Protein AF-A0A6A3VBM2-F1 (afdb_monomer)

Sequence (342 aa):
MLVSQHQLELTRSLLDSDSSLDSDTDSETANSATSKTSKPLDEYDTWTADAIRKECTRRGLKVKGRAKKDERIAILRRHDVAKAVYGGLMVGDTENVSVVENRTKHCPYRLLNILFSNEFATRFGQSGDKPPRADLDTRAVADKSCFWQDVHVAHVTVYPAEHSVNALEFSHDFFVGIDPSTVKDHSSKKLFDVWKEMNRYYILAEKKFTASGQHEDDFPNFVDSRGYVVYLRKWLEIKPELNNFVKSGMLDKDQFDTLDENASASASLSSSNTTPSKSKVRELQEKSSILTMLGDIRRQLADIDREIVHADESSLERLEEDRNLLLHERQGLISKLRGHDQ

Secondary structure (DSSP, 8-state):
------SS-SS-----------------------------TTGGGGS-HHHHHHHHHHTT----TT--HHHHHHHHHHHHHHHHHHTS------S---S-TT--SSHHHHHHHHHTSTTTHHHHHHTTSPPPHHHHHTT--GGGSHHHHHHHHHHH----TTSTTTS-SS--GGGTT--TT------HHHHHHHHHHHHHHHHHHHHHHT-TT-----GGGGSTT-HHHHHHHHHHHH-GGGHHHHHH-S-STTS-------------------PPPHHHHHHHHHHHHHHHHHHHHHHHHHHHHHHHTT--HHHHHHHHHHHHHHHHHHHHHHHHHHHT--

Organism: NCBI:txid53985

Radius of gyration: 30.2 Å; Cα contacts (8 Å, |Δi|>4): 209; chains: 1; bounding box: 83×88×52 Å

Mean predicted aligned error: 21.36 Å

Foldseek 3Di:
DDDDPDPPPDPPDDDDDDDDDDDDDDDDDDDDDDDDDDDDLPDLVPDDLVVLVVVCVVLVHDDDPPDDSVSSSVSVSVQVVCCVVPVFDRDDDPPDPDPPPDDDLQLLQLLLLLCLDPVRVVVNLCLLPDDDPVCVVVVCDSLNPVSLVVSQVSLQDQDPCPDSSQDQPDDDPLCVPHTSNPGDRDRSNRSVVSLLVLLVLLLQLVCVCPDPPDPDNDSVVSSSSSVSSVSNVVSCVVVVVSCCSSNVHSDPPPPDPPDDDDDPDDDDDDDDDDDDDPVVVVLVVVLVVLVVLLVVLVVLLVVLVVCCVVDDPVVNVVSVVVNVVSVVVNVVSVVVNVVSVD

Structure (mmCIF, N/CA/C/O backbone):
data_AF-A0A6A3VBM2-F1
#
_entry.id   AF-A0A6A3VBM2-F1
#
loop_
_atom_site.group_PDB
_atom_site.id
_atom_site.type_symbol
_atom_site.label_atom_id
_atom_site.label_alt_id
_atom_site.label_comp_id
_atom_site.label_asym_id
_atom_site.label_entity_id
_atom_site.label_seq_id
_atom_site.pdbx_PDB_ins_code
_atom_site.Cartn_x
_atom_site.Cartn_y
_atom_site.Cartn_z
_atom_site.occupancy
_atom_site.B_iso_or_equiv
_atom_site.auth_seq_id
_atom_site.auth_comp_id
_atom_site.auth_asym_id
_atom_site.auth_atom_id
_atom_site.pdbx_PDB_model_num
ATOM 1 N N . MET A 1 1 ? 34.324 -51.907 -7.329 1.00 37.12 1 MET A N 1
ATOM 2 C CA . MET A 1 1 ? 34.480 -50.999 -6.173 1.00 37.12 1 MET A CA 1
ATOM 3 C C . MET A 1 1 ? 33.245 -50.110 -6.154 1.00 37.12 1 MET A C 1
ATOM 5 O O . MET A 1 1 ? 33.055 -49.363 -7.099 1.00 37.12 1 MET A O 1
ATOM 9 N N . LEU A 1 2 ? 32.236 -50.508 -5.369 1.00 35.94 2 LEU A N 1
ATOM 10 C CA . LEU A 1 2 ? 31.836 -49.827 -4.120 1.00 35.94 2 LEU A CA 1
ATOM 11 C C . LEU A 1 2 ? 31.299 -48.419 -4.424 1.00 35.94 2 LEU A C 1
ATOM 13 O O . LEU A 1 2 ? 32.070 -47.485 -4.577 1.00 35.94 2 LEU A O 1
ATOM 17 N N . VAL A 1 3 ? 30.034 -48.331 -4.846 1.00 30.08 3 VAL A N 1
ATOM 18 C CA . VAL A 1 3 ? 28.835 -48.156 -3.991 1.00 30.08 3 VAL A CA 1
ATOM 19 C C . VAL A 1 3 ? 28.798 -46.764 -3.359 1.00 30.08 3 VAL A C 1
ATOM 21 O O . VAL A 1 3 ? 29.531 -46.473 -2.425 1.00 30.08 3 VAL A O 1
ATOM 24 N N . SER A 1 4 ? 27.847 -45.956 -3.827 1.00 37.44 4 SER A N 1
ATOM 25 C CA . SER A 1 4 ? 27.054 -45.097 -2.948 1.00 37.44 4 SER A CA 1
ATOM 26 C C . SER A 1 4 ? 25.612 -45.085 -3.467 1.00 37.44 4 SER A C 1
ATOM 28 O O . SER A 1 4 ? 25.151 -44.170 -4.146 1.00 37.44 4 SER A O 1
ATOM 30 N N . GLN A 1 5 ? 24.937 -46.211 -3.224 1.00 42.81 5 GLN A N 1
ATOM 31 C CA . GLN A 1 5 ? 23.484 -46.354 -3.250 1.00 42.81 5 GLN A CA 1
ATOM 32 C C . GLN A 1 5 ? 22.943 -45.659 -1.997 1.00 42.81 5 GLN A C 1
ATOM 34 O O . GLN A 1 5 ? 22.925 -46.253 -0.926 1.00 42.81 5 GLN A O 1
ATOM 39 N N . HIS A 1 6 ? 22.534 -44.396 -2.111 1.00 38.22 6 HIS A N 1
ATOM 40 C CA . HIS A 1 6 ? 21.740 -43.756 -1.056 1.00 38.22 6 HIS A CA 1
ATOM 41 C C . HIS A 1 6 ? 20.777 -42.683 -1.591 1.00 38.22 6 HIS A C 1
ATOM 43 O O . HIS A 1 6 ? 20.566 -41.642 -0.973 1.00 38.22 6 HIS A O 1
ATOM 49 N N . GLN A 1 7 ? 20.199 -42.933 -2.771 1.00 37.66 7 GLN A N 1
ATOM 50 C CA . GLN A 1 7 ? 19.196 -42.059 -3.400 1.00 37.66 7 GLN A CA 1
ATOM 51 C C . GLN A 1 7 ? 17.972 -42.816 -3.954 1.00 37.66 7 GLN A C 1
ATOM 53 O O . GLN A 1 7 ? 17.216 -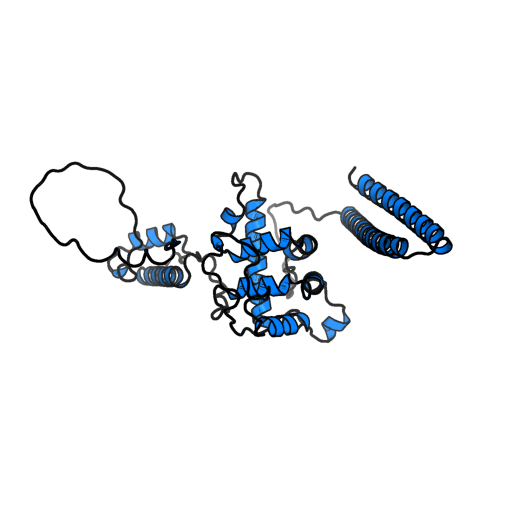42.264 -4.742 1.00 37.66 7 GLN A O 1
ATOM 58 N N . LEU A 1 8 ? 17.732 -44.070 -3.547 1.00 40.59 8 LEU A N 1
ATOM 59 C CA . LEU A 1 8 ? 16.564 -44.844 -4.003 1.00 40.59 8 LEU A CA 1
ATOM 60 C C . LEU A 1 8 ? 15.981 -45.755 -2.912 1.00 40.59 8 LEU A C 1
ATOM 62 O O . LEU A 1 8 ? 15.778 -46.943 -3.138 1.00 40.59 8 LEU A O 1
ATOM 66 N N . GLU A 1 9 ? 15.697 -45.211 -1.728 1.00 36.66 9 GLU A N 1
ATOM 67 C CA . GLU A 1 9 ? 15.011 -45.988 -0.687 1.00 36.66 9 GLU A CA 1
ATOM 68 C C . GLU A 1 9 ? 14.160 -45.113 0.244 1.00 36.66 9 GLU A C 1
ATOM 70 O O . GLU A 1 9 ? 14.441 -44.985 1.426 1.00 36.66 9 GLU A O 1
ATOM 75 N N . LEU A 1 10 ? 13.115 -44.472 -0.297 1.00 34.69 10 LEU A N 1
ATOM 76 C CA . LEU A 1 10 ? 12.033 -43.871 0.507 1.00 34.69 10 LEU A CA 1
ATOM 77 C C . LEU A 1 10 ? 10.708 -43.751 -0.278 1.00 34.69 10 LEU A C 1
ATOM 79 O O . LEU A 1 10 ? 9.945 -42.804 -0.127 1.00 34.69 10 LEU A O 1
ATOM 83 N N . THR A 1 11 ? 10.414 -44.747 -1.119 1.00 38.88 11 THR A N 1
ATOM 84 C CA . THR A 1 11 ? 9.111 -44.931 -1.796 1.00 38.88 11 THR A CA 1
ATOM 85 C C . THR A 1 11 ? 8.518 -46.324 -1.552 1.00 38.88 11 THR A C 1
ATOM 87 O O . THR A 1 11 ? 7.850 -46.887 -2.415 1.00 38.88 11 THR A O 1
ATOM 90 N N . ARG A 1 12 ? 8.733 -46.909 -0.362 1.00 34.88 12 ARG A N 1
ATOM 91 C CA . ARG A 1 12 ? 8.146 -48.216 -0.009 1.00 34.88 12 ARG A CA 1
ATO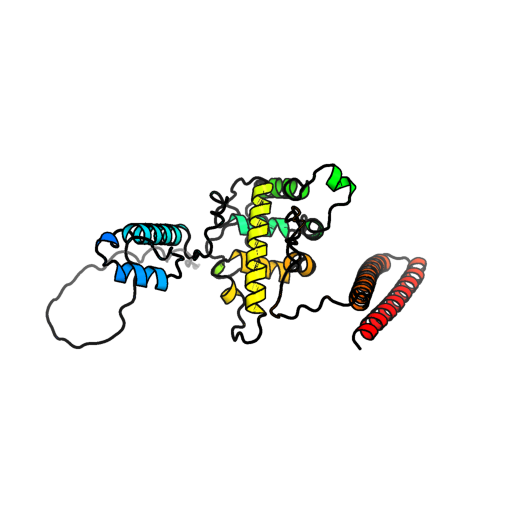M 92 C C . ARG A 1 12 ? 7.841 -48.400 1.484 1.00 34.88 12 ARG A C 1
ATOM 94 O O . ARG A 1 12 ? 8.312 -49.345 2.101 1.00 34.88 12 ARG A O 1
ATOM 101 N N . SER A 1 13 ? 7.028 -47.519 2.065 1.00 33.19 13 SER A N 1
ATOM 102 C CA . SER A 1 13 ? 6.362 -47.813 3.345 1.00 33.19 13 SER A CA 1
ATOM 103 C C . SER A 1 13 ? 4.992 -47.143 3.423 1.00 33.19 13 SER A C 1
ATOM 105 O O . SER A 1 13 ? 4.793 -46.135 4.093 1.00 33.19 13 SER A O 1
ATOM 107 N N . LEU A 1 14 ? 4.056 -47.680 2.649 1.00 32.66 14 LEU A N 1
ATOM 108 C CA . LEU A 1 14 ? 2.621 -47.473 2.810 1.00 32.66 14 LEU A CA 1
ATOM 109 C C . LEU A 1 14 ? 1.960 -48.601 2.031 1.00 32.66 14 LEU A C 1
ATOM 111 O O . LEU A 1 14 ? 1.853 -48.497 0.815 1.00 32.66 14 LEU A O 1
ATOM 115 N N . LEU A 1 15 ? 1.680 -49.699 2.736 1.00 33.97 15 LEU A N 1
ATOM 116 C CA . LEU A 1 15 ? 0.688 -50.752 2.474 1.00 33.97 15 LEU A CA 1
ATOM 117 C C . LEU A 1 15 ? 1.109 -51.990 3.279 1.00 33.97 15 LEU A C 1
ATOM 119 O O . LEU A 1 15 ? 2.052 -52.674 2.898 1.00 33.97 15 LEU A O 1
ATOM 123 N N . ASP A 1 16 ? 0.464 -52.162 4.435 1.00 28.58 16 ASP A N 1
ATOM 124 C CA . ASP A 1 16 ? 0.066 -53.432 5.070 1.00 28.58 16 ASP A CA 1
ATOM 125 C C . ASP A 1 16 ? 0.098 -53.298 6.592 1.00 28.58 16 ASP A C 1
ATOM 127 O O . ASP A 1 16 ? 1.159 -53.309 7.213 1.00 28.58 16 ASP A O 1
ATOM 131 N N . SER A 1 17 ? -1.087 -53.184 7.190 1.00 31.28 17 SER A N 1
ATOM 132 C CA . SER A 1 17 ? -1.474 -53.906 8.409 1.00 31.28 17 SER A CA 1
ATOM 133 C C . SER A 1 17 ? -2.948 -53.621 8.676 1.00 31.28 17 SER A C 1
ATOM 135 O O . SER A 1 17 ? -3.322 -52.522 9.080 1.00 31.28 17 SER A O 1
ATOM 137 N N . ASP A 1 18 ? -3.766 -54.626 8.386 1.00 30.33 18 ASP A N 1
ATOM 138 C CA . ASP A 1 18 ? -5.204 -54.655 8.606 1.00 30.33 18 ASP A CA 1
ATOM 139 C C . ASP A 1 18 ? -5.531 -55.503 9.851 1.00 30.33 18 ASP A C 1
ATOM 141 O O . ASP A 1 18 ? -4.895 -56.527 10.100 1.00 30.33 18 ASP A O 1
ATOM 145 N N . SER A 1 19 ? -6.580 -55.086 10.560 1.00 29.84 19 SER A N 1
ATOM 146 C CA . SER A 1 19 ? -7.439 -55.838 11.494 1.00 29.84 19 SER A CA 1
ATOM 147 C C . SER A 1 19 ? -6.879 -56.458 12.797 1.00 29.84 19 SER A C 1
ATOM 149 O O . SER A 1 19 ? -6.034 -57.345 12.793 1.00 29.84 19 SER A O 1
ATOM 151 N N . SER A 1 20 ? -7.490 -56.098 13.937 1.00 27.11 20 SER A N 1
ATOM 152 C CA . SER A 1 20 ? -8.389 -57.008 14.679 1.00 27.11 20 SER A CA 1
ATOM 153 C C . SER A 1 20 ? -9.116 -56.279 15.820 1.00 27.11 20 SER A C 1
ATOM 155 O O . SER A 1 20 ? -8.548 -55.437 16.509 1.00 27.11 20 SER A O 1
ATOM 157 N N . LEU A 1 21 ? -10.390 -56.639 15.967 1.00 31.41 21 LEU A N 1
ATOM 158 C CA . LEU A 1 21 ? -11.384 -56.226 16.959 1.00 31.41 21 LEU A CA 1
ATOM 159 C C . LEU A 1 21 ? -11.095 -56.804 18.355 1.00 31.41 21 LEU A C 1
ATOM 161 O O . LEU A 1 21 ? -10.524 -57.887 18.436 1.00 31.41 21 LEU A O 1
ATOM 165 N N . ASP A 1 22 ? -11.572 -56.126 19.405 1.00 29.00 22 ASP A N 1
ATOM 166 C CA . ASP A 1 22 ? -12.371 -56.748 20.475 1.00 29.00 22 ASP A CA 1
ATOM 167 C C . ASP A 1 22 ? -13.126 -55.695 21.309 1.00 29.00 22 ASP A C 1
ATOM 169 O O . ASP A 1 22 ? -12.748 -54.523 21.377 1.00 29.00 22 ASP A O 1
ATOM 173 N N . SER A 1 23 ? -14.259 -56.133 21.854 1.00 31.77 23 SER A N 1
ATOM 174 C CA . SER A 1 23 ? -15.380 -55.357 22.375 1.00 31.77 23 SER A CA 1
ATOM 175 C C . SER A 1 23 ? -15.441 -55.267 23.911 1.00 31.77 23 SER A C 1
ATOM 177 O O . SER A 1 23 ? -14.822 -56.042 24.631 1.00 31.77 23 SER A O 1
ATOM 179 N N . ASP A 1 24 ? -16.297 -54.335 24.351 1.00 29.20 24 ASP A N 1
ATOM 180 C CA . ASP A 1 24 ? -17.156 -54.359 25.549 1.00 29.20 24 ASP A CA 1
ATOM 181 C C . ASP A 1 24 ? -16.769 -53.641 26.869 1.00 29.20 24 ASP A C 1
ATOM 183 O O . ASP A 1 24 ? -15.982 -54.096 27.693 1.00 29.20 24 ASP A O 1
ATOM 187 N N . THR A 1 25 ? -17.579 -52.594 27.112 1.00 30.66 25 THR A N 1
ATOM 188 C CA . THR A 1 25 ? -18.363 -52.244 28.325 1.00 30.66 25 THR A CA 1
ATOM 189 C C . THR A 1 25 ? -17.788 -51.396 29.478 1.00 30.66 25 THR A C 1
ATOM 191 O O . THR A 1 25 ? -16.947 -51.822 30.258 1.00 30.66 25 THR A O 1
ATOM 194 N N . ASP A 1 26 ? -18.411 -50.208 29.590 1.00 27.39 26 ASP A N 1
ATOM 195 C CA . ASP A 1 26 ? -18.927 -49.452 30.749 1.00 27.39 26 ASP A CA 1
ATOM 196 C C . ASP A 1 26 ? -18.055 -49.104 31.970 1.00 27.39 26 ASP A C 1
ATOM 198 O O . ASP A 1 26 ? -17.703 -49.944 32.793 1.00 27.39 26 ASP A O 1
ATOM 202 N N . SER A 1 27 ? -17.899 -47.796 32.226 1.00 29.77 27 SER A N 1
ATOM 203 C CA . SER A 1 27 ? -18.562 -47.104 33.356 1.00 29.77 27 SER A CA 1
ATOM 204 C C . SER A 1 27 ? -18.178 -45.615 33.453 1.00 29.77 27 SER A C 1
ATOM 206 O O . SER A 1 27 ? -17.092 -45.181 33.080 1.00 29.77 27 SER A O 1
ATOM 208 N N . GLU A 1 28 ? -19.145 -44.828 33.921 1.00 28.16 28 GLU A N 1
ATOM 209 C CA . GLU A 1 28 ? -19.168 -43.371 34.062 1.00 28.16 28 GLU A CA 1
ATOM 210 C C . GLU A 1 28 ? -18.038 -42.787 34.929 1.00 28.16 28 GLU A C 1
ATOM 212 O O . GLU A 1 28 ? -17.745 -43.300 36.005 1.00 28.16 28 GLU A O 1
ATOM 217 N N . THR A 1 29 ? -17.520 -41.605 34.567 1.00 28.89 29 THR A N 1
ATOM 218 C CA . THR A 1 29 ? -17.528 -40.427 35.464 1.00 28.89 29 THR A CA 1
ATOM 219 C C . THR A 1 29 ? -17.131 -39.136 34.739 1.00 28.89 29 THR A C 1
ATOM 221 O O . THR A 1 29 ? -16.278 -39.097 33.859 1.00 28.89 29 THR A O 1
ATOM 224 N N . ALA A 1 30 ? -17.824 -38.062 35.109 1.00 28.02 30 ALA A N 1
ATOM 225 C CA . ALA A 1 30 ? -17.824 -36.746 34.491 1.00 28.02 30 ALA A CA 1
ATOM 226 C C . ALA A 1 30 ? -16.527 -35.934 34.688 1.00 28.02 30 ALA A C 1
ATOM 228 O O . ALA A 1 30 ? -16.022 -35.846 35.803 1.00 28.02 30 ALA A O 1
ATOM 229 N N . ASN A 1 31 ? -16.079 -35.215 33.649 1.00 26.31 31 ASN A N 1
ATOM 230 C CA . ASN A 1 31 ? -16.175 -33.746 33.545 1.00 26.31 31 ASN A CA 1
ATOM 231 C C . ASN A 1 31 ? -15.197 -33.142 32.519 1.00 26.31 31 ASN A C 1
ATOM 233 O O . ASN A 1 31 ? -14.011 -33.448 32.501 1.00 26.31 31 ASN A O 1
ATOM 237 N N . SER A 1 32 ? -15.708 -32.107 31.843 1.00 28.95 32 SER A N 1
ATOM 238 C CA . SER A 1 32 ? -14.990 -30.924 31.347 1.00 28.95 32 SER A CA 1
ATOM 239 C C . SER A 1 32 ? -14.516 -30.883 29.885 1.00 28.95 32 SER A C 1
ATOM 241 O O . SER A 1 32 ? -13.783 -31.731 29.395 1.00 28.95 32 SER A O 1
ATOM 243 N N . ALA A 1 33 ? -14.892 -29.758 29.262 1.00 32.28 33 ALA A N 1
ATOM 244 C CA . ALA A 1 33 ? -14.333 -29.127 28.065 1.00 32.28 33 ALA A CA 1
ATOM 245 C C . ALA A 1 33 ? -14.707 -29.699 26.683 1.00 32.28 33 ALA A C 1
ATOM 247 O O . ALA A 1 33 ? -13.864 -30.162 25.921 1.00 32.28 33 ALA A O 1
ATOM 248 N N . THR A 1 34 ? -15.965 -29.513 26.266 1.00 28.67 34 THR A N 1
ATOM 249 C CA . THR A 1 34 ? -16.324 -29.619 24.841 1.00 28.67 34 THR A CA 1
ATOM 250 C C . THR A 1 34 ? -16.156 -28.272 24.131 1.00 28.67 34 THR A C 1
ATOM 252 O O . THR A 1 34 ? -16.995 -27.373 24.219 1.00 28.67 34 THR A O 1
ATOM 255 N N . SER A 1 35 ? -15.020 -28.154 23.441 1.00 33.34 35 SER A N 1
ATOM 256 C CA . SER A 1 35 ? -14.875 -27.622 22.078 1.00 33.34 35 SER A CA 1
ATOM 257 C C . SER A 1 35 ? -16.180 -27.119 21.434 1.00 33.34 35 SER A C 1
ATOM 259 O O . SER A 1 35 ? -17.069 -27.906 21.107 1.00 33.34 35 SER A O 1
ATOM 261 N N . LYS A 1 36 ? -16.303 -25.804 21.207 1.00 36.41 36 LYS A N 1
ATOM 262 C CA . LYS A 1 36 ? -17.376 -25.250 20.365 1.00 36.41 36 LYS A CA 1
ATOM 263 C C . LYS A 1 36 ? -16.926 -25.225 18.910 1.00 36.41 36 LYS A C 1
ATOM 265 O O . LYS A 1 36 ? -16.411 -24.227 18.411 1.00 36.41 36 LYS A O 1
ATOM 270 N N . THR A 1 37 ? -17.168 -26.352 18.259 1.00 35.88 37 THR A N 1
ATOM 271 C CA . THR A 1 37 ? -17.208 -26.529 16.811 1.00 35.88 37 THR A CA 1
ATOM 272 C C . THR A 1 37 ? -18.205 -25.556 16.167 1.00 35.88 37 THR A C 1
ATOM 274 O O . THR A 1 37 ? -19.301 -25.303 16.675 1.00 35.88 37 THR A O 1
ATOM 277 N N . SER A 1 38 ? -17.812 -24.969 15.039 1.00 40.59 38 SER A N 1
ATOM 278 C CA . SER A 1 38 ? -18.689 -24.200 14.155 1.00 40.59 38 SER A CA 1
ATOM 279 C C . SER A 1 38 ? -19.811 -25.098 13.630 1.00 40.59 38 SER A C 1
ATOM 281 O O . SER A 1 38 ? -19.536 -26.060 12.915 1.00 40.59 38 SER A O 1
ATOM 283 N N . LYS A 1 39 ? -21.063 -24.801 13.994 1.00 48.25 39 LYS A N 1
ATOM 284 C CA . LYS A 1 39 ? -22.238 -25.558 13.541 1.00 48.25 39 LYS A CA 1
ATOM 285 C C . LYS A 1 39 ? -22.685 -25.158 12.118 1.00 48.25 39 LYS A C 1
ATOM 287 O O . LYS A 1 39 ? -22.426 -24.018 11.726 1.00 48.25 39 LYS A O 1
ATOM 292 N N . PRO A 1 40 ? -23.339 -26.060 11.356 1.00 46.50 40 PRO A N 1
ATOM 293 C CA . PRO A 1 40 ? -23.681 -25.859 9.941 1.00 46.50 40 PRO A CA 1
ATOM 294 C C . PRO A 1 40 ? -24.766 -24.791 9.695 1.00 46.50 40 PRO A C 1
ATOM 296 O O . PRO A 1 40 ? -25.584 -24.509 10.569 1.00 46.50 40 PRO A O 1
ATOM 299 N N . LEU A 1 41 ? -24.789 -24.239 8.473 1.00 52.38 41 LEU A N 1
ATOM 300 C CA . LEU A 1 41 ? -25.597 -23.092 8.012 1.00 52.38 41 LEU A CA 1
ATOM 301 C C . LEU A 1 41 ? -27.136 -23.200 8.181 1.00 52.38 41 LEU A C 1
ATOM 303 O O . LEU A 1 41 ? -27.821 -22.171 8.124 1.00 52.38 41 LEU A O 1
ATOM 307 N N . ASP A 1 42 ? -27.687 -24.394 8.414 1.00 55.19 42 ASP A N 1
ATOM 308 C CA . ASP A 1 42 ? -29.128 -24.666 8.269 1.00 55.19 42 ASP A CA 1
ATOM 309 C C . ASP A 1 42 ? -29.912 -24.807 9.590 1.00 55.19 42 ASP A C 1
ATOM 311 O O . ASP A 1 42 ? -31.135 -24.909 9.578 1.00 55.19 42 ASP A O 1
ATOM 315 N N . GLU A 1 43 ? -29.267 -24.744 10.758 1.00 80.06 43 GLU A N 1
ATOM 316 C CA . GLU A 1 43 ? -29.910 -25.144 12.029 1.00 80.06 43 GLU A CA 1
ATOM 317 C C . GLU A 1 43 ? -30.735 -24.032 12.725 1.00 80.06 43 GLU A C 1
ATOM 319 O O . GLU A 1 43 ? -31.475 -24.298 13.675 1.00 80.06 43 GLU A O 1
ATOM 324 N N . TYR A 1 44 ? -30.647 -22.775 12.270 1.00 86.94 44 TYR A N 1
ATOM 325 C CA . TYR A 1 44 ? -31.207 -21.617 12.992 1.00 86.94 44 TYR A CA 1
ATOM 326 C C . TYR A 1 44 ? -32.737 -21.562 13.080 1.00 86.94 44 TYR A C 1
ATOM 328 O O . TYR A 1 44 ? -33.269 -20.914 13.985 1.00 86.94 44 TYR A O 1
ATOM 336 N N . ASP A 1 45 ? -33.458 -22.231 12.182 1.00 87.00 45 ASP A N 1
ATOM 337 C CA . ASP A 1 45 ? -34.925 -22.164 12.156 1.00 87.00 45 ASP A CA 1
ATOM 338 C C . ASP A 1 45 ? -35.550 -22.781 13.420 1.00 87.00 45 ASP A C 1
ATOM 340 O O . ASP A 1 45 ? -36.576 -22.301 13.922 1.00 87.00 45 ASP A O 1
ATOM 344 N N . THR A 1 46 ? -34.864 -23.767 14.008 1.00 86.81 46 THR A N 1
ATOM 345 C CA . THR A 1 46 ? -35.287 -24.494 15.216 1.00 86.81 46 THR A CA 1
ATOM 346 C C . THR A 1 46 ? -35.056 -23.717 16.516 1.00 86.81 46 THR A C 1
ATOM 348 O O . THR A 1 46 ? -35.586 -24.079 17.566 1.00 86.81 46 THR A O 1
ATOM 351 N N . TRP A 1 47 ? -34.300 -22.615 16.476 1.00 89.88 47 TRP A N 1
ATOM 352 C CA . TRP A 1 47 ? -33.931 -21.863 17.676 1.00 89.88 47 TRP A CA 1
ATOM 353 C C . TRP A 1 47 ? -35.068 -20.965 18.169 1.00 89.88 47 TRP A C 1
ATOM 355 O O . TRP A 1 47 ? -35.889 -20.458 17.401 1.00 89.88 47 TRP A O 1
ATOM 365 N N . THR A 1 48 ? -35.104 -20.683 19.470 1.00 91.38 48 THR A N 1
ATOM 366 C CA . THR A 1 48 ? -36.036 -19.690 20.022 1.00 91.38 48 THR A CA 1
ATOM 367 C C . THR A 1 48 ? -35.602 -18.268 19.645 1.00 91.38 48 THR A C 1
ATOM 369 O O . THR A 1 48 ? -34.419 -17.992 19.437 1.00 91.38 48 THR A O 1
ATOM 372 N N . ALA A 1 49 ? -36.549 -17.324 19.582 1.00 87.56 49 ALA A N 1
ATOM 373 C CA . ALA A 1 49 ? -36.240 -15.924 19.260 1.00 87.56 49 ALA A CA 1
ATOM 374 C C . ALA A 1 49 ? -35.215 -15.305 20.231 1.00 87.56 49 ALA A C 1
ATOM 376 O O . ALA A 1 49 ? -34.413 -14.457 19.841 1.00 87.56 49 ALA A O 1
ATOM 377 N N . ASP A 1 50 ? -35.221 -15.755 21.486 1.00 86.69 50 ASP A N 1
ATOM 378 C CA . ASP A 1 50 ? -34.308 -15.284 22.522 1.00 86.69 50 ASP A CA 1
ATOM 379 C C . ASP A 1 50 ? -32.880 -15.816 22.337 1.00 86.69 50 ASP A C 1
ATOM 381 O O . ASP A 1 50 ? -31.916 -15.061 22.473 1.00 86.69 50 ASP A O 1
ATOM 385 N N . ALA A 1 51 ? -32.735 -17.082 21.932 1.00 86.94 51 ALA A N 1
ATOM 386 C CA . ALA A 1 51 ? -31.442 -17.664 21.577 1.00 86.94 51 ALA A CA 1
ATOM 387 C C . ALA A 1 51 ? -30.824 -16.960 20.357 1.00 86.94 51 ALA A C 1
ATOM 389 O O . ALA A 1 51 ? -29.646 -16.607 20.380 1.00 86.94 51 ALA A O 1
ATOM 390 N N . ILE A 1 52 ? -31.638 -16.662 19.338 1.00 91.56 52 ILE A N 1
ATOM 391 C CA . ILE A 1 52 ? -31.208 -15.904 18.154 1.00 91.56 52 ILE A CA 1
ATOM 392 C C . ILE A 1 52 ? -30.745 -14.488 18.530 1.00 91.56 52 ILE A C 1
ATOM 394 O O . ILE A 1 52 ? -29.702 -14.035 18.060 1.00 91.56 52 ILE A O 1
ATOM 398 N N . ARG A 1 53 ? -31.466 -13.785 19.418 1.00 87.38 53 ARG A N 1
ATOM 399 C CA . ARG A 1 53 ? -31.045 -12.461 19.916 1.00 87.38 53 ARG A CA 1
ATOM 400 C C . ARG A 1 53 ? -29.685 -12.515 20.608 1.00 87.38 53 ARG A C 1
ATOM 402 O O . ARG A 1 53 ? -28.814 -11.714 20.271 1.00 87.38 53 ARG A O 1
ATOM 409 N N . LYS A 1 54 ? -29.508 -13.453 21.544 1.00 87.12 54 LYS A N 1
ATOM 410 C CA . LYS A 1 54 ? -28.247 -13.637 22.278 1.00 87.12 54 LYS A CA 1
ATOM 411 C C . LYS A 1 54 ? -27.094 -13.947 21.332 1.00 87.12 54 LYS A C 1
ATOM 413 O O . LYS A 1 54 ? -26.012 -13.398 21.505 1.00 87.12 54 LYS A O 1
ATOM 418 N N . GLU A 1 55 ? -27.337 -14.759 20.309 1.00 86.56 55 GLU A N 1
ATOM 419 C CA . GLU A 1 55 ? -26.317 -15.123 19.331 1.00 86.56 55 GLU A CA 1
ATOM 420 C C . GLU A 1 55 ? -25.908 -13.949 18.432 1.00 86.56 55 GLU A C 1
ATOM 422 O O . GLU A 1 55 ? -24.716 -13.757 18.194 1.00 86.56 55 GLU A O 1
ATOM 427 N N . CYS A 1 56 ? -26.854 -13.103 18.003 1.00 82.38 56 CYS A N 1
ATOM 428 C CA . CYS A 1 56 ? -26.523 -11.855 17.309 1.00 82.38 56 CYS A CA 1
ATOM 429 C C . CYS A 1 56 ? -25.644 -10.940 18.175 1.00 82.38 56 CYS A C 1
ATOM 431 O O . CYS A 1 56 ? -24.628 -10.439 17.693 1.00 82.38 56 CYS A O 1
ATOM 433 N N . THR A 1 57 ? -25.998 -10.760 19.454 1.00 83.31 57 THR A N 1
ATOM 434 C CA . THR A 1 57 ? -25.213 -9.949 20.400 1.00 83.31 57 THR A CA 1
ATOM 435 C C . THR A 1 57 ? -23.824 -10.540 20.624 1.00 83.31 57 THR A C 1
ATOM 437 O O . THR A 1 57 ? -22.833 -9.817 20.566 1.00 83.31 57 THR A O 1
ATOM 440 N N . ARG A 1 58 ? -23.729 -11.862 20.811 1.00 82.12 58 ARG A N 1
ATOM 441 C CA . ARG A 1 58 ? -22.460 -12.579 21.005 1.00 82.12 58 ARG A CA 1
ATOM 442 C C . ARG A 1 58 ? -21.500 -12.395 19.827 1.00 82.12 58 ARG A C 1
ATOM 444 O O . ARG A 1 58 ? -20.290 -12.401 20.023 1.00 82.12 58 ARG A O 1
ATOM 451 N N . ARG A 1 59 ? -22.030 -12.251 18.610 1.00 78.25 59 ARG A N 1
ATOM 452 C CA . ARG A 1 59 ? -21.256 -12.037 17.375 1.00 78.25 59 ARG A CA 1
ATOM 453 C C . ARG A 1 59 ? -21.053 -10.558 17.023 1.00 78.25 59 ARG A C 1
ATOM 455 O O . ARG A 1 59 ? -20.519 -10.275 15.959 1.00 78.25 59 ARG A O 1
ATOM 462 N N . GLY A 1 60 ? -21.494 -9.624 17.870 1.00 70.44 60 GLY A N 1
ATOM 463 C CA . GLY A 1 60 ? -21.355 -8.184 17.623 1.00 70.44 60 GLY A CA 1
ATOM 464 C C . GLY A 1 60 ? -22.185 -7.660 16.444 1.00 70.44 60 GLY A C 1
ATOM 465 O O . GLY A 1 60 ? -21.887 -6.597 15.905 1.00 70.44 60 GLY A O 1
ATOM 466 N N . LEU A 1 61 ? -23.224 -8.389 16.024 1.00 77.19 61 LEU A N 1
ATOM 467 C CA . LEU A 1 61 ? -24.026 -8.037 14.853 1.00 77.19 61 LEU A CA 1
ATOM 468 C C . LEU A 1 61 ? -24.971 -6.873 15.170 1.00 77.19 61 LEU A C 1
ATOM 470 O O . LEU A 1 61 ? -25.829 -6.975 16.051 1.00 77.19 61 LEU A O 1
ATOM 474 N N . LYS A 1 62 ? -24.868 -5.777 14.409 1.00 74.75 62 LYS A N 1
ATOM 475 C CA . LYS A 1 62 ? -25.818 -4.658 14.484 1.00 74.75 62 LYS A CA 1
ATOM 476 C C . LYS A 1 62 ? -27.169 -5.082 13.902 1.00 74.75 62 LYS A C 1
ATOM 478 O O . LYS A 1 62 ? -27.335 -5.189 12.691 1.00 74.75 62 LYS A O 1
ATOM 483 N N . VAL A 1 63 ? -28.152 -5.298 14.775 1.00 78.50 63 VAL A N 1
ATOM 484 C CA . VAL A 1 63 ? -29.537 -5.623 14.405 1.00 78.50 63 VAL A CA 1
ATOM 485 C C . VAL A 1 63 ? -30.475 -4.518 14.891 1.00 78.50 63 VAL A C 1
ATOM 487 O O . VAL A 1 63 ? -30.387 -4.092 16.041 1.00 78.50 63 VAL A O 1
ATOM 490 N N . LYS A 1 64 ? -31.425 -4.090 14.049 1.00 78.62 64 LYS A N 1
ATOM 491 C CA . LYS A 1 64 ? -32.471 -3.127 14.436 1.00 78.62 64 LYS A CA 1
ATOM 492 C C . LYS A 1 64 ? -33.263 -3.640 15.647 1.00 78.62 64 LYS A C 1
ATOM 494 O O . LYS A 1 64 ? -33.665 -4.803 15.694 1.00 78.62 64 LYS A O 1
ATOM 499 N N . GLY A 1 65 ? -33.562 -2.758 16.604 1.00 71.44 65 GLY A N 1
ATOM 500 C CA . GLY A 1 65 ? -34.262 -3.127 17.845 1.00 71.44 65 GLY A CA 1
ATOM 501 C C . GLY A 1 65 ? -35.607 -3.839 17.628 1.00 71.44 65 GLY A C 1
ATOM 502 O O . GLY A 1 65 ? -35.954 -4.731 18.396 1.00 71.44 65 GLY A O 1
ATOM 503 N N . ARG A 1 66 ? -36.322 -3.522 16.536 1.00 79.25 66 ARG A N 1
ATOM 504 C CA . ARG A 1 66 ? -37.619 -4.130 16.173 1.00 79.25 66 ARG A CA 1
ATOM 505 C C . ARG A 1 66 ? -37.529 -5.328 15.211 1.00 79.25 66 ARG A C 1
ATOM 507 O O . ARG A 1 66 ? -38.567 -5.799 14.756 1.00 79.25 66 ARG A O 1
ATOM 514 N N . ALA A 1 67 ? -36.330 -5.810 14.876 1.00 80.31 67 ALA A N 1
ATOM 515 C CA . ALA A 1 67 ? -36.167 -6.900 13.913 1.00 80.31 67 ALA A CA 1
ATOM 516 C C . ALA A 1 67 ? -36.808 -8.207 14.406 1.00 80.31 67 ALA A C 1
ATOM 518 O O . ALA A 1 67 ? -36.563 -8.637 15.546 1.00 80.31 67 ALA A O 1
ATOM 519 N N . LYS A 1 68 ? -37.596 -8.843 13.530 1.00 88.44 68 LYS A N 1
ATOM 520 C CA . LYS A 1 68 ? -38.285 -10.122 13.789 1.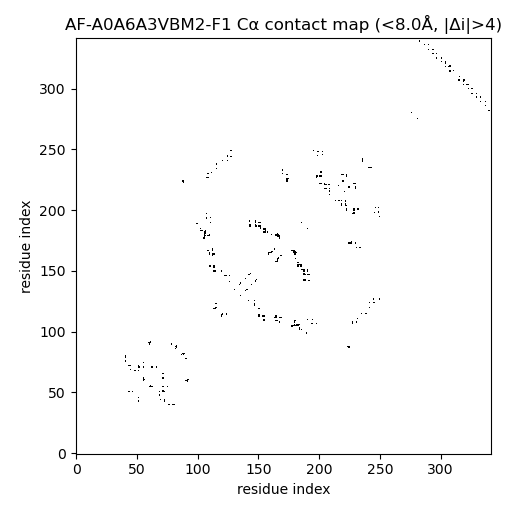00 88.44 68 LYS A CA 1
ATOM 521 C C . LYS A 1 68 ? -37.289 -11.295 13.801 1.00 88.44 68 LYS A C 1
ATOM 523 O O . LYS A 1 68 ? -36.147 -11.151 13.365 1.00 88.44 68 LYS A O 1
ATOM 528 N N . LYS A 1 69 ? -37.710 -12.463 14.314 1.00 88.38 69 LYS A N 1
ATOM 529 C CA . LYS A 1 69 ? -36.865 -13.675 14.411 1.00 88.38 69 LYS A CA 1
ATOM 530 C C . LYS A 1 69 ? -36.239 -14.035 13.055 1.00 88.38 69 LYS A C 1
ATOM 532 O O . LYS A 1 69 ? -35.027 -14.202 12.986 1.00 88.38 69 LYS A O 1
ATOM 537 N N . ASP A 1 70 ? -37.037 -14.057 11.993 1.00 86.94 70 ASP A N 1
ATOM 538 C CA . ASP A 1 70 ? -36.583 -14.490 10.662 1.00 86.94 70 ASP A CA 1
ATOM 539 C C . ASP A 1 70 ? -35.561 -13.522 10.047 1.00 86.94 70 ASP A C 1
ATOM 541 O O . ASP A 1 70 ? -34.581 -13.938 9.433 1.00 86.94 70 ASP A O 1
ATOM 545 N N . GLU A 1 71 ? -35.722 -12.219 10.294 1.00 80.38 71 GLU A N 1
ATOM 546 C CA . GLU A 1 71 ? -34.768 -11.190 9.862 1.00 80.38 71 GLU A CA 1
ATOM 547 C C . GLU A 1 71 ? -33.403 -11.376 10.544 1.00 80.38 71 GLU A C 1
ATOM 549 O O . GLU A 1 71 ? -32.356 -11.284 9.905 1.00 80.38 71 GLU A O 1
ATOM 554 N N . ARG A 1 72 ? -33.401 -11.718 11.838 1.00 86.62 72 ARG A N 1
ATOM 555 C CA . ARG A 1 72 ? -32.178 -12.028 12.595 1.00 86.62 72 ARG A CA 1
ATOM 556 C C . ARG A 1 72 ? -31.496 -13.303 12.104 1.00 86.62 72 ARG A C 1
ATOM 558 O O . ARG A 1 72 ? -30.270 -13.334 12.019 1.00 86.62 72 ARG A O 1
ATOM 565 N N . ILE A 1 73 ? -32.277 -14.324 11.748 1.00 88.00 73 ILE A N 1
ATOM 566 C CA . ILE A 1 73 ? -31.767 -15.569 11.157 1.00 88.00 73 ILE A CA 1
ATOM 567 C C . ILE A 1 73 ? -31.100 -15.288 9.807 1.00 88.00 73 ILE A C 1
ATOM 569 O O . ILE A 1 73 ? -29.984 -15.749 9.573 1.00 88.00 73 ILE A O 1
ATOM 573 N N . ALA A 1 74 ? -31.721 -14.479 8.944 1.00 82.56 74 ALA A N 1
ATOM 574 C CA . ALA A 1 74 ? -31.138 -14.103 7.656 1.00 82.56 74 ALA A CA 1
ATOM 575 C C . ALA A 1 74 ? -29.790 -13.373 7.816 1.00 82.56 74 ALA A C 1
ATOM 577 O O . ALA A 1 74 ? -28.846 -13.642 7.069 1.00 82.56 74 ALA A O 1
ATOM 578 N N . ILE A 1 75 ? -29.672 -12.494 8.817 1.00 79.50 75 ILE A N 1
ATOM 579 C CA . ILE A 1 75 ? -28.416 -11.803 9.147 1.00 79.50 75 ILE A CA 1
ATOM 580 C C . ILE A 1 75 ? -27.347 -12.801 9.619 1.00 79.50 75 ILE A C 1
ATOM 582 O O . ILE A 1 75 ? -26.210 -12.727 9.156 1.00 79.50 75 ILE A O 1
ATOM 586 N N . LEU A 1 76 ? -27.699 -13.749 10.496 1.00 83.31 76 LEU A N 1
ATOM 587 C CA . LEU A 1 76 ? -26.775 -14.787 10.976 1.00 83.31 76 LEU A CA 1
ATOM 588 C C . LEU A 1 76 ? -26.276 -15.680 9.837 1.00 83.31 76 LEU A C 1
ATOM 590 O O . LEU A 1 76 ? -25.071 -15.874 9.707 1.00 83.31 76 LEU A O 1
ATOM 594 N N . ARG A 1 77 ? -27.175 -16.151 8.967 1.00 85.19 77 ARG A N 1
ATOM 595 C CA . ARG A 1 77 ? -26.807 -16.953 7.790 1.00 85.19 77 ARG A CA 1
ATOM 596 C C . ARG A 1 77 ? -25.889 -16.190 6.852 1.00 85.19 77 ARG A C 1
ATOM 598 O O . ARG A 1 77 ? -24.870 -16.721 6.431 1.00 85.19 77 ARG A O 1
ATOM 605 N N . ARG A 1 78 ? -26.209 -14.926 6.556 1.00 72.00 78 ARG A N 1
ATOM 606 C CA . ARG A 1 78 ? -25.353 -14.076 5.717 1.00 72.00 78 ARG A CA 1
ATOM 607 C C . ARG A 1 78 ? -23.973 -13.893 6.340 1.00 72.00 78 ARG A C 1
ATOM 609 O O . ARG A 1 78 ? -22.978 -13.963 5.627 1.00 72.00 78 ARG A O 1
ATOM 616 N N . HIS A 1 79 ? -23.914 -13.686 7.652 1.00 73.94 79 HIS A N 1
ATOM 617 C CA . HIS A 1 79 ? -22.659 -13.605 8.385 1.00 73.94 79 HIS A CA 1
ATOM 618 C C . HIS A 1 79 ? -21.870 -14.922 8.320 1.00 73.94 79 HIS A C 1
ATOM 620 O O . HIS A 1 79 ? -20.656 -14.884 8.166 1.00 73.94 79 HIS A O 1
ATOM 626 N N . ASP A 1 80 ? -22.529 -16.077 8.393 1.00 78.00 80 ASP A N 1
ATOM 627 C CA . ASP A 1 80 ? -21.863 -17.383 8.337 1.00 78.00 80 ASP A CA 1
ATOM 628 C C . ASP A 1 80 ? -21.382 -17.748 6.940 1.00 78.00 80 ASP A C 1
ATOM 630 O O . ASP A 1 80 ? -20.252 -18.207 6.806 1.00 78.00 80 ASP A O 1
ATOM 634 N N . VAL A 1 81 ? -22.169 -17.456 5.901 1.00 71.06 81 VAL A N 1
ATOM 635 C CA . VAL A 1 81 ? -21.718 -17.530 4.503 1.00 71.06 81 VAL A CA 1
ATOM 636 C C . VAL A 1 81 ? -20.515 -16.615 4.308 1.00 71.06 81 VAL A C 1
ATOM 638 O O . VAL A 1 81 ? -19.492 -17.057 3.800 1.00 71.06 81 VAL A O 1
ATOM 641 N N . ALA A 1 82 ? -20.592 -15.359 4.756 1.00 56.66 82 ALA A N 1
ATOM 642 C CA . ALA A 1 82 ? -19.475 -14.427 4.645 1.00 56.66 82 ALA A CA 1
ATOM 643 C C . ALA A 1 82 ? -18.244 -14.933 5.412 1.00 56.66 82 ALA A C 1
ATOM 645 O O . ALA A 1 82 ? -17.135 -14.891 4.895 1.00 56.66 82 ALA A O 1
ATOM 646 N N . LYS A 1 83 ? -18.417 -15.487 6.611 1.00 63.44 83 LYS A N 1
ATOM 647 C CA . LYS A 1 83 ? -17.319 -16.053 7.398 1.00 63.44 83 LYS A CA 1
ATOM 648 C C . LYS A 1 83 ? -16.717 -17.305 6.751 1.00 63.44 83 LYS A C 1
ATOM 650 O O . LYS A 1 83 ? -15.503 -17.473 6.817 1.00 63.44 83 LYS A O 1
ATOM 655 N N . ALA A 1 84 ? -17.536 -18.156 6.139 1.00 63.66 84 ALA A N 1
ATOM 656 C CA . ALA A 1 84 ? -17.105 -19.372 5.454 1.00 63.66 84 ALA A CA 1
ATOM 657 C C . ALA A 1 84 ? -16.403 -19.071 4.120 1.00 63.66 84 ALA A C 1
ATOM 659 O O . ALA A 1 84 ? -15.400 -19.700 3.802 1.00 63.66 84 ALA A O 1
ATOM 660 N N . VAL A 1 85 ? -16.890 -18.080 3.367 1.00 51.34 85 VAL A N 1
ATOM 661 C CA . VAL A 1 85 ? -16.317 -17.651 2.080 1.00 51.34 85 VAL A CA 1
ATOM 662 C C . VAL A 1 85 ? -15.069 -16.784 2.278 1.00 51.34 85 VAL A C 1
ATOM 664 O O . VAL A 1 85 ? -14.124 -16.888 1.500 1.00 51.34 85 VAL A O 1
ATOM 667 N N . TYR A 1 86 ? -15.038 -15.947 3.320 1.00 50.00 86 TYR A N 1
ATOM 668 C CA . TYR A 1 86 ? -13.986 -14.943 3.532 1.00 50.00 86 TYR A CA 1
ATOM 669 C C . TYR A 1 86 ? -13.079 -15.194 4.738 1.00 50.00 86 TYR A C 1
ATOM 671 O O . TYR A 1 86 ? -12.270 -14.326 5.047 1.00 50.00 86 TYR A O 1
ATOM 679 N N . GLY A 1 87 ? -13.184 -16.339 5.421 1.00 44.41 87 GLY A N 1
ATOM 680 C CA . GLY A 1 87 ? -12.231 -16.756 6.454 1.00 44.41 87 GLY A CA 1
ATOM 681 C C . GLY A 1 87 ? -11.857 -15.651 7.450 1.00 44.41 87 GLY A C 1
ATOM 682 O O . GLY A 1 87 ? -10.698 -15.266 7.527 1.00 44.41 87 GLY A O 1
ATOM 683 N N . GLY A 1 88 ? -12.834 -15.137 8.210 1.00 48.12 88 GLY A N 1
ATOM 684 C CA . GLY A 1 88 ? -12.553 -14.356 9.426 1.00 48.12 88 GLY A CA 1
ATOM 685 C C . GLY A 1 88 ? -12.687 -12.827 9.379 1.00 48.12 88 GLY A C 1
ATOM 686 O O . GLY A 1 88 ? -12.183 -12.176 10.288 1.00 48.12 88 GLY A O 1
ATOM 687 N N . LEU A 1 89 ? -13.396 -12.222 8.421 1.00 41.34 89 LEU A N 1
ATOM 688 C CA . LEU A 1 89 ? -13.675 -10.776 8.469 1.00 41.34 89 LEU A CA 1
ATOM 689 C C . LEU A 1 89 ? -15.003 -10.474 9.192 1.00 41.34 89 LEU A C 1
ATOM 691 O O . LEU A 1 89 ? -16.083 -10.696 8.646 1.00 41.34 89 LEU A O 1
ATOM 695 N N . MET A 1 90 ? -14.933 -9.967 10.427 1.00 37.59 90 MET A N 1
ATOM 696 C CA . MET A 1 90 ? -16.102 -9.459 11.157 1.00 37.59 90 MET A CA 1
ATOM 697 C C . MET A 1 90 ? -16.659 -8.189 10.505 1.00 37.59 90 MET A C 1
ATOM 699 O O . MET A 1 90 ? -15.928 -7.252 10.179 1.00 37.59 90 MET A O 1
ATOM 703 N N . VAL A 1 91 ? -17.984 -8.186 10.354 1.00 42.03 91 VAL A N 1
ATOM 704 C CA . VAL A 1 91 ? -18.811 -7.097 9.833 1.00 42.03 91 VAL A CA 1
ATOM 705 C C . VAL A 1 91 ? -19.120 -6.122 10.967 1.00 42.03 91 VAL A C 1
ATOM 707 O O . VAL A 1 91 ? -19.912 -6.419 11.857 1.00 42.03 91 VAL A O 1
ATOM 710 N N . GLY A 1 92 ? -18.528 -4.935 10.894 1.00 34.25 92 GLY A N 1
ATOM 711 C CA . GLY A 1 92 ? -19.012 -3.733 11.557 1.00 34.25 92 GLY A CA 1
ATOM 712 C C . GLY A 1 92 ? -19.170 -2.655 10.493 1.00 34.25 92 GLY A C 1
ATOM 713 O O . GLY A 1 92 ? -18.200 -2.334 9.819 1.00 34.25 92 GLY A O 1
ATOM 714 N N . ASP A 1 93 ? -20.393 -2.144 10.360 1.00 34.59 93 ASP A N 1
ATOM 715 C CA . ASP A 1 93 ? -20.819 -1.028 9.501 1.00 34.59 93 ASP A CA 1
ATOM 716 C C . ASP A 1 93 ? -21.234 -1.398 8.069 1.00 34.59 93 ASP A C 1
ATOM 718 O O . ASP A 1 93 ? -20.548 -1.159 7.080 1.00 34.59 93 ASP A O 1
ATOM 722 N N . THR A 1 94 ? -22.462 -1.907 7.944 1.00 40.69 94 THR A N 1
ATOM 723 C CA . THR A 1 94 ? -23.230 -1.782 6.701 1.00 40.69 94 THR A CA 1
ATOM 724 C C . THR A 1 94 ? -23.815 -0.376 6.586 1.00 40.69 94 THR A C 1
ATOM 726 O O . THR A 1 94 ? -25.001 -0.183 6.826 1.00 40.69 94 THR A O 1
ATOM 729 N N . GLU A 1 95 ? -22.959 0.565 6.197 1.00 33.91 95 GLU A N 1
ATOM 730 C CA . GLU A 1 95 ? -23.258 1.646 5.246 1.00 33.91 95 GLU A CA 1
ATOM 731 C C . GLU A 1 95 ? -22.037 1.792 4.328 1.00 33.91 95 GLU A C 1
ATOM 733 O O . GLU A 1 95 ? -21.281 2.752 4.380 1.00 33.91 95 GLU A O 1
ATOM 738 N N . ASN A 1 96 ? -21.770 0.712 3.594 1.00 38.44 96 ASN A N 1
ATOM 739 C CA . ASN A 1 96 ? -21.003 0.614 2.353 1.00 38.44 96 ASN A CA 1
ATOM 740 C C . ASN A 1 96 ? -20.786 -0.883 2.130 1.00 38.44 96 ASN A C 1
ATOM 742 O O . ASN A 1 96 ? -19.781 -1.457 2.548 1.00 38.44 96 ASN A O 1
ATOM 746 N N . VAL A 1 97 ? -21.770 -1.541 1.511 1.00 34.94 97 VAL A N 1
ATOM 747 C CA . VAL A 1 97 ? -21.508 -2.828 0.857 1.00 34.94 97 VAL A CA 1
ATOM 748 C C . VAL A 1 97 ? -20.381 -2.540 -0.127 1.00 34.94 97 VAL A C 1
ATOM 750 O O . VAL A 1 97 ? -20.539 -1.722 -1.032 1.00 34.94 97 VAL A O 1
ATOM 753 N N . SER A 1 98 ? -19.197 -3.073 0.163 1.00 39.53 98 SER A N 1
ATOM 754 C CA . SER A 1 98 ? -17.986 -2.702 -0.543 1.00 39.53 98 SER A CA 1
ATOM 755 C C . SER A 1 98 ? -18.169 -3.008 -2.026 1.00 39.53 98 SER A C 1
ATOM 757 O O . SER A 1 98 ? -18.507 -4.117 -2.427 1.00 39.53 98 SER A O 1
ATOM 759 N N . VAL A 1 99 ? -17.894 -2.019 -2.869 1.00 40.12 99 VAL A N 1
ATOM 760 C CA . VAL A 1 99 ? -17.884 -2.133 -4.335 1.00 40.12 99 VAL A CA 1
ATOM 761 C C . VAL A 1 99 ? -16.722 -3.046 -4.805 1.00 40.12 99 VAL A C 1
ATOM 763 O O . VAL A 1 99 ? -16.234 -2.945 -5.924 1.00 40.12 99 VAL A O 1
ATOM 766 N N . VAL A 1 100 ? -16.189 -3.945 -3.962 1.00 47.94 100 VAL A N 1
ATOM 767 C CA . VAL A 1 100 ? -15.010 -4.802 -4.205 1.00 47.94 100 VAL A CA 1
ATOM 768 C C . VAL A 1 100 ? -15.366 -6.273 -4.370 1.00 47.94 100 VAL A C 1
ATOM 770 O O . VAL A 1 100 ? -14.586 -7.148 -4.018 1.00 47.94 100 VAL A O 1
ATOM 773 N N . GLU A 1 101 ? -16.488 -6.552 -5.023 1.00 51.94 101 GLU A N 1
ATOM 774 C CA . GLU A 1 101 ? -16.975 -7.910 -5.309 1.00 51.94 101 GLU A CA 1
ATOM 775 C C . GLU A 1 101 ? -16.101 -8.721 -6.290 1.00 51.94 101 GLU A C 1
ATOM 777 O O . GLU A 1 101 ? -16.538 -9.732 -6.820 1.00 51.94 101 GLU A O 1
ATOM 782 N N . ASN A 1 102 ? -14.848 -8.324 -6.552 1.00 61.66 102 ASN A N 1
ATOM 783 C CA . ASN A 1 102 ? -14.030 -8.969 -7.572 1.00 61.66 102 ASN A CA 1
ATOM 784 C C . ASN A 1 102 ? -12.506 -8.910 -7.362 1.00 61.66 102 ASN A C 1
ATOM 786 O O . ASN A 1 102 ? -11.794 -8.913 -8.353 1.00 61.66 102 ASN A O 1
ATOM 790 N N . ARG A 1 103 ? -11.944 -8.946 -6.147 1.00 79.06 103 ARG A N 1
ATOM 791 C CA . ARG A 1 103 ? -10.482 -9.166 -5.963 1.00 79.06 103 ARG A CA 1
ATOM 792 C C . ARG A 1 103 ? -10.177 -10.507 -5.293 1.00 79.06 103 ARG A C 1
ATOM 794 O O . ARG A 1 103 ? -10.997 -10.991 -4.521 1.00 79.06 103 ARG A O 1
ATOM 801 N N . THR A 1 104 ? -9.027 -11.110 -5.591 1.00 88.00 104 THR A N 1
ATOM 802 C CA . THR A 1 104 ? -8.545 -12.299 -4.863 1.00 88.00 104 THR A CA 1
ATOM 803 C C . THR A 1 104 ? -7.758 -11.872 -3.619 1.00 88.00 104 THR A C 1
ATOM 805 O O . THR A 1 104 ? -7.414 -10.696 -3.463 1.00 88.00 104 THR A O 1
ATOM 808 N N . LYS A 1 105 ? -7.431 -12.825 -2.736 1.00 89.06 105 LYS A N 1
ATOM 809 C CA . LYS A 1 105 ? -6.550 -12.581 -1.577 1.00 89.06 105 LYS A CA 1
ATOM 810 C C . LYS A 1 105 ? -5.117 -12.180 -1.968 1.00 89.06 105 LYS A C 1
ATOM 812 O O . LYS A 1 105 ? -4.394 -11.653 -1.134 1.00 89.06 105 LYS A O 1
ATOM 817 N N . HIS A 1 106 ? -4.728 -12.400 -3.225 1.00 93.06 106 HIS A N 1
ATOM 818 C CA . HIS A 1 106 ? -3.385 -12.150 -3.758 1.00 93.06 106 HIS A CA 1
ATOM 819 C C . HIS A 1 106 ? -3.193 -10.714 -4.250 1.00 93.06 106 HIS A C 1
ATOM 821 O O . HIS A 1 106 ? -2.106 -10.153 -4.116 1.00 93.06 106 HIS A O 1
ATOM 827 N N . CYS A 1 107 ? -4.261 -10.097 -4.770 1.00 93.31 107 CYS A N 1
ATOM 828 C CA . CYS A 1 107 ? -4.216 -8.768 -5.383 1.00 93.31 107 CYS A CA 1
ATOM 829 C C . CYS A 1 107 ? -3.596 -7.685 -4.476 1.00 93.31 107 CYS A C 1
ATOM 831 O O . CYS A 1 107 ? -2.777 -6.917 -4.975 1.00 93.31 107 CYS A O 1
ATOM 833 N N . PRO A 1 108 ? -3.901 -7.617 -3.161 1.00 94.50 108 PRO A N 1
ATOM 834 C CA . PRO A 1 108 ? -3.260 -6.658 -2.257 1.00 94.50 108 PRO A CA 1
ATOM 835 C C . PRO A 1 108 ? -1.729 -6.774 -2.210 1.00 94.50 108 PRO A C 1
ATOM 837 O O . PRO A 1 108 ? -1.036 -5.764 -2.225 1.00 94.50 108 PRO A O 1
ATOM 840 N N . TYR A 1 109 ? -1.192 -7.996 -2.196 1.00 96.25 109 TYR A N 1
ATOM 841 C CA . TYR A 1 109 ? 0.248 -8.249 -2.089 1.00 96.25 109 TYR A CA 1
ATOM 842 C C . TYR A 1 109 ? 0.972 -7.901 -3.383 1.00 96.25 109 TYR A C 1
ATOM 844 O O . TYR A 1 109 ? 1.980 -7.200 -3.353 1.00 96.25 109 TYR A O 1
ATOM 852 N N . ARG A 1 110 ? 0.399 -8.309 -4.523 1.00 96.25 110 ARG A N 1
ATOM 853 C CA . ARG A 1 110 ? 0.898 -7.923 -5.845 1.00 96.25 110 ARG A CA 1
ATOM 854 C C . ARG A 1 110 ? 0.924 -6.405 -6.006 1.00 96.25 110 ARG A C 1
ATOM 856 O O . ARG A 1 110 ? 1.924 -5.846 -6.444 1.00 96.25 110 ARG A O 1
ATOM 863 N N . LEU A 1 111 ? -0.162 -5.733 -5.618 1.00 97.06 111 LEU A N 1
ATOM 864 C CA . LEU A 1 111 ? -0.239 -4.277 -5.660 1.00 97.06 111 LEU A CA 1
ATOM 865 C C . LEU A 1 111 ? 0.834 -3.634 -4.772 1.00 97.06 111 LEU A C 1
ATOM 867 O O . LEU A 1 111 ? 1.499 -2.707 -5.218 1.00 97.06 111 LEU A O 1
ATOM 871 N N . LEU A 1 112 ? 1.047 -4.133 -3.551 1.00 97.75 112 LEU A N 1
ATOM 872 C CA . LEU A 1 112 ? 2.097 -3.621 -2.667 1.00 97.75 112 LEU A CA 1
ATOM 873 C C . LEU A 1 112 ? 3.501 -3.822 -3.255 1.00 97.75 112 LEU A C 1
ATOM 875 O O . LEU A 1 112 ? 4.284 -2.879 -3.227 1.00 97.75 112 LEU A O 1
ATOM 879 N N . ASN A 1 113 ? 3.795 -4.973 -3.867 1.00 97.56 113 ASN A N 1
ATOM 880 C CA . ASN A 1 113 ? 5.072 -5.188 -4.558 1.00 97.56 113 ASN A CA 1
ATOM 881 C C . ASN A 1 113 ? 5.302 -4.163 -5.675 1.00 97.56 113 ASN A C 1
ATOM 883 O O . ASN A 1 113 ? 6.412 -3.666 -5.835 1.00 97.56 113 ASN A O 1
ATOM 887 N N . ILE A 1 114 ? 4.255 -3.819 -6.431 1.00 96.75 114 ILE A N 1
ATOM 888 C CA . ILE A 1 114 ? 4.338 -2.802 -7.485 1.00 96.75 114 ILE A CA 1
ATOM 889 C C . ILE A 1 114 ? 4.574 -1.429 -6.865 1.00 96.75 114 ILE A C 1
ATOM 891 O O . ILE A 1 114 ? 5.566 -0.794 -7.200 1.00 96.75 114 ILE A O 1
ATOM 895 N N . LEU A 1 115 ? 3.718 -0.989 -5.937 1.00 96.31 115 LEU A N 1
ATOM 896 C CA . LEU A 1 115 ? 3.782 0.352 -5.340 1.00 96.31 115 LEU A CA 1
ATOM 897 C C . LEU A 1 115 ? 5.113 0.623 -4.624 1.00 96.31 115 LEU A C 1
ATOM 899 O O . LEU A 1 115 ? 5.607 1.747 -4.669 1.00 96.31 115 LEU A O 1
ATOM 903 N N . PHE A 1 116 ? 5.694 -0.398 -3.990 1.00 96.25 116 PHE A N 1
ATOM 904 C CA . PHE A 1 116 ? 6.969 -0.305 -3.276 1.00 96.25 116 PHE A CA 1
ATOM 905 C C . PHE A 1 116 ? 8.180 -0.737 -4.111 1.00 96.25 116 PHE A C 1
ATOM 907 O O . PHE A 1 116 ? 9.307 -0.685 -3.618 1.00 96.25 116 PHE A O 1
ATOM 914 N N . SER A 1 117 ? 8.000 -1.113 -5.378 1.00 95.00 117 SER A N 1
ATOM 915 C CA . SER A 1 117 ? 9.130 -1.345 -6.280 1.00 95.00 117 SER A CA 1
ATOM 916 C C . SER A 1 117 ? 9.926 -0.054 -6.503 1.00 95.00 117 SER A C 1
ATOM 918 O O . SER A 1 117 ? 9.400 1.055 -6.386 1.00 95.00 117 SER A O 1
ATOM 920 N N . ASN A 1 118 ? 11.203 -0.180 -6.867 1.00 90.94 118 ASN A N 1
ATOM 921 C CA . ASN A 1 118 ? 12.057 0.986 -7.125 1.00 90.94 118 ASN A CA 1
ATOM 922 C C . ASN A 1 118 ? 11.522 1.888 -8.250 1.00 90.94 118 ASN A C 1
ATOM 924 O O . ASN A 1 118 ? 11.744 3.093 -8.215 1.00 90.94 118 ASN A O 1
ATOM 928 N N . GLU A 1 119 ? 10.789 1.324 -9.211 1.00 92.31 119 GLU A N 1
ATOM 929 C CA . GLU A 1 119 ? 10.198 2.064 -10.330 1.00 92.31 119 GLU A CA 1
ATOM 930 C C . GLU A 1 119 ? 9.015 2.956 -9.903 1.00 92.31 119 GLU A C 1
ATOM 932 O O . GLU A 1 119 ? 8.811 4.042 -10.454 1.00 92.31 119 GLU A O 1
ATOM 937 N N . PHE A 1 120 ? 8.234 2.528 -8.905 1.00 93.06 120 PHE A N 1
ATOM 938 C CA . PHE A 1 120 ? 7.000 3.216 -8.510 1.00 93.06 120 PHE A CA 1
ATOM 939 C C . PHE A 1 120 ? 7.110 3.969 -7.184 1.00 93.06 120 PHE A C 1
ATOM 941 O O . PHE A 1 120 ? 6.422 4.976 -7.032 1.00 93.06 120 PHE A O 1
ATOM 948 N N . ALA A 1 121 ? 7.975 3.551 -6.255 1.00 92.31 121 ALA A N 1
ATOM 949 C CA . ALA A 1 121 ? 8.005 4.059 -4.880 1.00 92.31 121 ALA A CA 1
ATOM 950 C C . ALA A 1 121 ? 8.118 5.590 -4.790 1.00 92.31 121 ALA A C 1
ATOM 952 O O . ALA A 1 121 ? 7.363 6.223 -4.053 1.00 92.31 121 ALA A O 1
ATOM 953 N N . THR A 1 122 ? 9.000 6.212 -5.578 1.00 90.00 122 THR A N 1
ATOM 954 C CA . THR A 1 122 ? 9.157 7.677 -5.577 1.00 90.00 122 THR A CA 1
ATOM 955 C C . THR A 1 122 ? 7.877 8.387 -6.023 1.00 90.00 122 THR A C 1
ATOM 957 O O . THR A 1 122 ? 7.392 9.276 -5.324 1.00 90.00 122 THR A O 1
ATOM 960 N N . ARG A 1 123 ? 7.286 7.959 -7.148 1.00 88.81 123 ARG A N 1
ATOM 961 C CA . ARG A 1 123 ? 6.033 8.534 -7.670 1.00 88.81 123 ARG A CA 1
ATOM 962 C C . ARG A 1 123 ? 4.845 8.231 -6.763 1.00 88.81 123 ARG A C 1
ATOM 964 O O . ARG A 1 123 ? 3.921 9.030 -6.665 1.00 88.81 123 ARG A O 1
ATOM 971 N N . PHE A 1 124 ? 4.880 7.096 -6.075 1.00 90.69 124 PHE A N 1
ATOM 972 C CA . PHE A 1 124 ? 3.859 6.710 -5.120 1.00 90.69 124 PHE A CA 1
ATOM 973 C C . PHE A 1 124 ? 3.819 7.664 -3.924 1.00 90.69 124 PHE A C 1
ATOM 975 O O . PHE A 1 124 ? 2.744 8.160 -3.598 1.00 90.69 124 PHE A O 1
ATOM 982 N N . GLY A 1 125 ? 4.972 8.006 -3.340 1.00 86.06 125 GLY A N 1
ATOM 983 C CA . GLY A 1 125 ? 5.049 9.011 -2.273 1.00 86.06 125 GLY A CA 1
ATOM 984 C C . GLY A 1 125 ? 4.546 10.394 -2.705 1.00 86.06 125 GLY A C 1
ATOM 985 O O . GLY A 1 125 ? 3.872 11.069 -1.933 1.00 86.06 125 GLY A O 1
ATOM 986 N N . GLN A 1 126 ? 4.806 10.774 -3.959 1.00 82.56 126 GLN A N 1
ATOM 987 C CA . GLN A 1 126 ? 4.352 12.036 -4.563 1.00 82.56 126 GLN A CA 1
ATOM 988 C C . GLN A 1 126 ? 2.869 12.018 -4.965 1.00 82.56 126 GLN A C 1
ATOM 990 O O . GLN A 1 126 ? 2.265 13.066 -5.165 1.00 82.56 126 GLN A O 1
ATOM 995 N N . SER A 1 127 ? 2.241 10.842 -5.070 1.00 74.88 127 SER A N 1
ATOM 996 C CA . SER A 1 127 ? 0.828 10.729 -5.465 1.00 74.88 127 SER A CA 1
ATOM 997 C C . SER A 1 127 ? -0.148 11.313 -4.432 1.00 74.88 127 SER A C 1
ATOM 999 O O . SER A 1 127 ? -1.317 11.529 -4.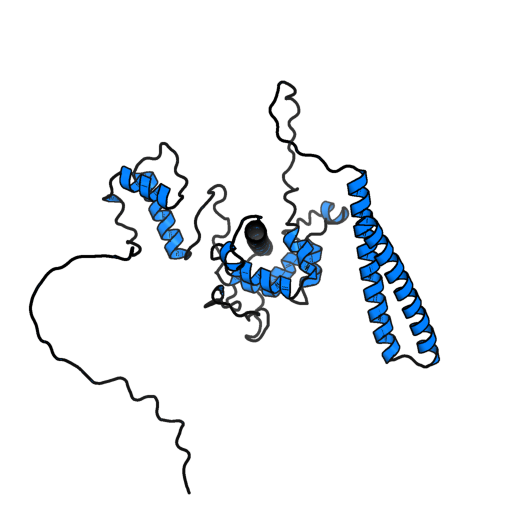750 1.00 74.88 127 SER A O 1
ATOM 1001 N N . GLY A 1 128 ? 0.326 11.569 -3.206 1.00 60.97 128 GLY A N 1
ATOM 1002 C CA . GLY A 1 128 ? -0.402 12.295 -2.164 1.00 60.97 128 GLY A CA 1
ATOM 1003 C C . GLY A 1 128 ? -0.212 13.806 -2.182 1.00 60.97 128 GLY A C 1
ATOM 1004 O O . GLY A 1 128 ? -0.907 14.499 -1.434 1.00 60.97 128 GLY A O 1
ATOM 1005 N N . ASP A 1 129 ? 0.709 14.322 -2.998 1.00 62.69 129 ASP A N 1
ATOM 1006 C CA . ASP A 1 129 ? 0.913 15.756 -3.120 1.00 62.69 129 ASP A CA 1
ATOM 1007 C C . ASP A 1 129 ? -0.308 16.387 -3.787 1.00 62.69 129 ASP A C 1
ATOM 1009 O O . ASP A 1 129 ? -0.919 15.834 -4.707 1.00 62.69 129 ASP A O 1
ATOM 1013 N N . LYS A 1 130 ? -0.698 17.568 -3.299 1.00 55.94 130 LYS A N 1
ATOM 1014 C CA . LYS A 1 130 ? -1.806 18.316 -3.894 1.00 55.94 130 LYS A CA 1
ATOM 1015 C C . LYS A 1 130 ? -1.476 18.578 -5.369 1.00 55.94 130 LYS A C 1
ATOM 1017 O O . LYS A 1 130 ? -0.432 19.187 -5.620 1.00 55.94 130 LYS A O 1
ATOM 1022 N N . PRO A 1 131 ? -2.349 18.193 -6.321 1.00 54.25 131 PRO A N 1
ATOM 1023 C CA . PRO A 1 131 ? -2.110 18.486 -7.723 1.00 54.25 131 PRO A CA 1
ATOM 1024 C C . PRO A 1 131 ? -1.903 19.997 -7.906 1.00 54.25 131 PRO A C 1
ATOM 1026 O O . PRO A 1 131 ? -2.645 20.789 -7.303 1.00 54.25 131 PRO A O 1
ATOM 1029 N N . PRO A 1 132 ? -0.917 20.423 -8.712 1.00 54.25 132 PRO A N 1
ATOM 1030 C CA . PRO A 1 132 ? -0.797 21.805 -9.149 1.00 54.25 132 PRO A CA 1
ATOM 1031 C C . PRO A 1 132 ? -2.137 22.321 -9.679 1.00 54.25 132 PRO A C 1
ATOM 1033 O O . PRO A 1 132 ? -2.918 21.581 -10.274 1.00 54.25 132 PRO A O 1
ATOM 1036 N N . ARG A 1 133 ? -2.412 23.618 -9.502 1.00 52.72 133 ARG A N 1
ATOM 1037 C CA . ARG A 1 133 ? -3.708 24.218 -9.869 1.00 52.72 133 ARG A CA 1
ATOM 1038 C C . ARG A 1 133 ? -4.101 23.972 -11.338 1.00 52.72 133 ARG A C 1
ATOM 1040 O O . ARG A 1 133 ? -5.279 23.815 -11.617 1.00 52.72 133 ARG A O 1
ATOM 1047 N N . ALA A 1 134 ? -3.119 23.854 -12.235 1.00 55.94 134 ALA A N 1
ATOM 1048 C CA . ALA A 1 134 ? -3.319 23.521 -13.648 1.00 55.94 134 ALA A CA 1
ATOM 1049 C C . ALA A 1 134 ? -3.827 22.079 -13.894 1.00 55.94 134 ALA A C 1
ATOM 1051 O O . ALA A 1 134 ? -4.580 21.844 -14.838 1.00 55.94 134 ALA A O 1
ATOM 1052 N N . ASP A 1 135 ? -3.475 21.122 -13.030 1.00 54.16 135 ASP A N 1
ATOM 1053 C CA . ASP A 1 135 ? -3.920 19.722 -13.128 1.00 54.16 135 ASP A CA 1
ATOM 1054 C C . ASP A 1 135 ? -5.331 19.526 -12.546 1.00 54.16 135 ASP A C 1
ATOM 1056 O O . ASP A 1 135 ? -6.070 18.615 -12.932 1.00 54.16 135 ASP A O 1
ATOM 1060 N N . LEU A 1 136 ? -5.752 20.434 -11.658 1.00 59.03 136 LEU A N 1
ATOM 1061 C CA . LEU A 1 136 ? -7.135 20.509 -11.184 1.00 59.03 136 LEU A CA 1
ATOM 1062 C C . LEU A 1 136 ? -8.082 20.961 -12.307 1.00 59.03 136 LEU A C 1
ATOM 1064 O O . LEU A 1 136 ? -9.174 20.404 -12.443 1.00 59.03 136 LEU A O 1
ATOM 1068 N N . ASP A 1 137 ? -7.643 21.900 -13.150 1.00 50.59 137 ASP A N 1
ATOM 1069 C CA . ASP A 1 137 ? -8.430 22.427 -14.274 1.00 50.59 137 ASP A CA 1
ATOM 1070 C C . ASP A 1 137 ? -8.622 21.393 -15.404 1.00 50.59 137 ASP A C 1
ATOM 1072 O O . ASP A 1 137 ? -9.620 21.433 -16.125 1.00 50.59 137 ASP A O 1
ATOM 1076 N N . THR A 1 138 ? -7.729 20.404 -15.525 1.00 55.91 138 THR A N 1
ATOM 1077 C CA . THR A 1 138 ? -7.849 19.288 -16.487 1.00 55.91 138 THR A CA 1
ATOM 1078 C C . THR A 1 138 ? -8.639 18.087 -15.950 1.00 55.91 138 THR A C 1
ATOM 1080 O O . THR A 1 138 ? -8.824 17.095 -16.660 1.00 55.91 138 THR A O 1
ATOM 1083 N N . ARG A 1 139 ? -9.173 18.169 -14.720 1.00 49.03 139 ARG A N 1
ATOM 1084 C CA . ARG A 1 139 ? -9.932 17.093 -14.051 1.00 49.03 139 ARG A CA 1
ATOM 1085 C C . ARG A 1 139 ? -9.135 15.784 -13.928 1.00 49.03 139 ARG A C 1
ATOM 1087 O O . ARG A 1 139 ? -9.720 14.693 -13.959 1.00 49.03 139 ARG A O 1
ATOM 1094 N N . ALA A 1 140 ? -7.818 15.876 -13.742 1.00 51.53 140 ALA A N 1
ATOM 1095 C CA . ALA A 1 140 ? -6.980 14.749 -13.346 1.00 51.53 140 ALA A CA 1
ATOM 1096 C C . ALA A 1 140 ? -7.223 14.424 -11.858 1.00 51.53 140 ALA A C 1
ATOM 1098 O O . ALA A 1 140 ? -6.431 14.735 -10.976 1.00 51.53 140 ALA A O 1
ATOM 1099 N N . VAL A 1 141 ? -8.382 13.833 -11.563 1.00 55.62 141 VAL A N 1
ATOM 1100 C CA . VAL A 1 141 ? -8.706 13.295 -10.232 1.00 55.62 141 VAL A CA 1
ATOM 1101 C C . VAL A 1 141 ? -7.779 12.103 -9.962 1.00 55.62 141 VAL A C 1
ATOM 1103 O O . VAL A 1 141 ? -7.437 11.377 -10.895 1.00 55.62 141 VAL A O 1
ATOM 1106 N N . ALA A 1 142 ? -7.362 11.889 -8.709 1.00 58.12 142 ALA A N 1
ATOM 1107 C CA . ALA A 1 142 ? -6.375 10.868 -8.334 1.00 58.12 142 ALA A CA 1
ATOM 1108 C C . ALA A 1 142 ? -6.658 9.461 -8.907 1.00 58.12 142 ALA A C 1
ATOM 1110 O O . ALA A 1 142 ? -5.718 8.741 -9.212 1.00 58.12 142 ALA A O 1
ATOM 1111 N N . ASP A 1 143 ? -7.919 9.077 -9.139 1.00 52.62 143 ASP A N 1
ATOM 1112 C CA . ASP A 1 143 ? -8.300 7.781 -9.728 1.00 52.62 143 ASP A CA 1
ATOM 1113 C C . ASP A 1 143 ? -8.103 7.674 -11.256 1.00 52.62 143 ASP A C 1
ATOM 1115 O O . ASP A 1 143 ? -8.235 6.584 -11.821 1.00 52.62 143 ASP A O 1
ATOM 1119 N N . LYS A 1 144 ? -7.784 8.787 -11.925 1.00 54.22 144 LYS A N 1
ATOM 1120 C CA . LYS A 1 144 ? -7.489 8.897 -13.363 1.00 54.22 144 LYS A CA 1
ATOM 1121 C C . LYS A 1 144 ? -6.063 9.364 -13.656 1.00 54.22 144 LYS A C 1
ATOM 1123 O O . LYS A 1 144 ? -5.748 9.587 -14.826 1.00 54.22 144 LYS A O 1
ATOM 1128 N N . SER A 1 145 ? -5.215 9.524 -12.639 1.00 70.56 145 SER A N 1
ATOM 1129 C CA . SER A 1 145 ? -3.836 9.964 -12.852 1.00 70.56 145 SER A CA 1
ATOM 1130 C C . SER A 1 145 ? -3.062 8.958 -13.710 1.00 70.56 145 SER A C 1
ATOM 1132 O O . SER A 1 145 ? -3.324 7.751 -13.668 1.00 70.56 145 SER A O 1
ATOM 1134 N N . CYS A 1 146 ? -2.090 9.451 -14.482 1.00 81.19 146 CYS A N 1
ATOM 1135 C CA . CYS A 1 146 ? -1.177 8.601 -15.252 1.00 81.19 146 CYS A CA 1
ATOM 1136 C C . CYS A 1 146 ? -0.490 7.555 -14.358 1.00 81.19 146 CYS A C 1
ATOM 1138 O O . CYS A 1 146 ? -0.333 6.412 -14.764 1.00 81.19 146 CYS A O 1
ATOM 1140 N N . PHE A 1 147 ? -0.207 7.896 -13.096 1.00 88.00 147 PHE A N 1
ATOM 1141 C CA . PHE A 1 147 ? 0.356 6.967 -12.121 1.00 88.00 147 PHE A CA 1
ATOM 1142 C C . PHE A 1 147 ? -0.496 5.701 -11.939 1.00 88.00 147 PHE A C 1
ATOM 1144 O O . PHE A 1 147 ? 0.024 4.598 -12.062 1.00 88.00 147 PHE A O 1
ATOM 1151 N N . TRP A 1 148 ? -1.807 5.818 -11.695 1.00 90.56 148 TRP A N 1
ATOM 1152 C CA . TRP A 1 148 ? -2.655 4.628 -11.516 1.00 90.56 148 TRP A CA 1
ATOM 1153 C C . TRP A 1 148 ? -2.927 3.880 -12.827 1.00 90.56 148 TRP A C 1
ATOM 1155 O O . TRP A 1 148 ? -3.281 2.698 -12.799 1.00 90.56 148 TRP A O 1
ATOM 1165 N N . GLN A 1 149 ? -2.753 4.538 -13.975 1.00 89.50 149 GLN A N 1
ATOM 1166 C CA . GLN A 1 149 ? -2.740 3.874 -15.281 1.00 89.50 149 GLN A CA 1
ATOM 1167 C C . GLN A 1 149 ? -1.481 3.012 -15.434 1.00 89.50 149 GLN A C 1
ATOM 1169 O O . GLN A 1 149 ? -1.605 1.834 -15.762 1.00 89.50 149 GLN A O 1
ATOM 1174 N N . ASP A 1 150 ? -0.308 3.535 -15.077 1.00 92.06 150 ASP A N 1
ATOM 1175 C CA . ASP A 1 150 ? 0.948 2.776 -15.081 1.00 92.06 150 ASP A CA 1
ATOM 1176 C C . ASP A 1 150 ? 0.913 1.618 -14.075 1.00 92.06 150 ASP A C 1
ATOM 1178 O O . ASP A 1 150 ? 1.317 0.500 -14.393 1.00 92.06 150 ASP A O 1
ATOM 1182 N N . VAL A 1 151 ? 0.366 1.848 -12.874 1.00 94.31 151 VAL A N 1
ATOM 1183 C CA . VAL A 1 151 ? 0.177 0.794 -11.861 1.00 94.31 151 VAL A CA 1
ATOM 1184 C C . VAL A 1 151 ? -0.745 -0.300 -12.391 1.00 94.31 151 VAL A C 1
ATOM 1186 O O . VAL A 1 151 ? -0.488 -1.478 -12.160 1.00 94.31 151 VAL A O 1
ATOM 1189 N N . HIS A 1 152 ? -1.805 0.062 -13.117 1.00 93.81 152 HIS A N 1
ATOM 1190 C CA . HIS A 1 152 ? -2.672 -0.914 -13.774 1.00 93.81 152 HIS A CA 1
ATOM 1191 C C . HIS A 1 152 ? -1.914 -1.740 -14.814 1.00 93.81 152 HIS A C 1
ATOM 1193 O O . HIS A 1 152 ? -1.993 -2.967 -14.762 1.00 93.81 152 HIS A O 1
ATOM 1199 N N . VAL A 1 153 ? -1.144 -1.095 -15.697 1.00 93.75 153 VAL A N 1
ATOM 1200 C CA . VAL A 1 153 ? -0.321 -1.787 -16.701 1.00 93.75 153 VAL A CA 1
ATOM 1201 C C . VAL A 1 153 ? 0.635 -2.769 -16.024 1.00 93.75 153 VAL A C 1
ATOM 1203 O O . VAL A 1 153 ? 0.641 -3.949 -16.376 1.00 93.75 153 VAL A O 1
ATOM 1206 N N . ALA A 1 154 ? 1.371 -2.337 -14.997 1.00 95.38 154 ALA A N 1
ATOM 1207 C CA . ALA A 1 154 ? 2.254 -3.214 -14.230 1.00 95.38 154 ALA A CA 1
ATOM 1208 C C . ALA A 1 154 ? 1.480 -4.352 -13.538 1.00 95.38 154 ALA A C 1
ATOM 1210 O O . ALA A 1 154 ? 1.917 -5.499 -13.526 1.00 95.38 154 ALA A O 1
ATOM 1211 N N . HIS A 1 155 ? 0.288 -4.083 -13.005 1.00 94.56 155 HIS A N 1
ATOM 1212 C CA . HIS A 1 155 ? -0.507 -5.094 -12.310 1.00 94.56 155 HIS A CA 1
ATOM 1213 C C . HIS A 1 155 ? -0.957 -6.234 -13.227 1.00 94.56 155 HIS A C 1
ATOM 1215 O O . HIS A 1 155 ? -0.890 -7.394 -12.816 1.00 94.56 155 HIS A O 1
ATOM 1221 N N . VAL A 1 156 ? -1.383 -5.934 -14.455 1.00 92.81 156 VAL A N 1
ATOM 1222 C CA . VAL A 1 156 ? -1.856 -6.951 -15.414 1.00 92.81 156 VAL A CA 1
ATOM 1223 C C . VAL A 1 156 ? -0.736 -7.561 -16.262 1.00 92.81 156 VAL A C 1
ATOM 1225 O O . VAL A 1 156 ? -0.959 -8.568 -16.932 1.00 92.81 156 VAL A O 1
ATOM 1228 N N . THR A 1 157 ? 0.470 -6.988 -16.219 1.00 93.31 157 THR A N 1
ATOM 1229 C CA . THR A 1 157 ? 1.634 -7.508 -16.945 1.00 93.31 157 THR A CA 1
ATOM 1230 C C . THR A 1 157 ? 2.032 -8.889 -16.427 1.00 93.31 157 THR A C 1
ATOM 1232 O O . THR A 1 157 ? 2.134 -9.130 -15.221 1.00 93.31 157 THR A O 1
ATOM 1235 N N . VAL A 1 158 ? 2.285 -9.806 -17.362 1.00 90.69 158 VAL A N 1
ATOM 1236 C CA . VAL A 1 158 ? 2.810 -11.141 -17.071 1.00 90.69 158 VAL A CA 1
ATOM 1237 C C . VAL A 1 158 ? 4.327 -11.046 -16.945 1.00 90.69 158 VAL A C 1
ATOM 1239 O O . VAL A 1 158 ? 5.023 -10.807 -17.929 1.00 90.69 158 VAL A O 1
ATOM 1242 N N . TYR A 1 159 ? 4.835 -11.242 -15.731 1.00 90.94 159 TYR A N 1
ATOM 1243 C CA . TYR A 1 159 ? 6.270 -11.298 -15.454 1.00 90.94 159 TYR A CA 1
ATOM 1244 C C . TYR A 1 159 ? 6.752 -12.749 -15.308 1.00 90.94 159 TYR A C 1
ATOM 1246 O O . TYR A 1 159 ? 5.941 -13.623 -14.985 1.00 90.94 159 TYR A O 1
ATOM 1254 N N . PRO A 1 160 ? 8.062 -13.017 -15.474 1.00 90.12 160 PRO A N 1
ATOM 1255 C CA . PRO A 1 160 ? 8.664 -14.295 -15.095 1.00 90.12 160 PRO A CA 1
ATOM 1256 C C . PRO A 1 160 ? 8.395 -14.652 -13.626 1.00 90.12 160 PRO A C 1
ATOM 1258 O O . PRO A 1 160 ? 8.214 -13.763 -12.794 1.00 90.12 160 PRO A O 1
ATOM 1261 N N . ALA A 1 161 ? 8.399 -15.945 -13.289 1.00 84.19 161 ALA A N 1
ATOM 1262 C CA . ALA A 1 161 ? 8.095 -16.422 -11.934 1.00 84.19 161 ALA A CA 1
ATOM 1263 C C . ALA A 1 161 ? 8.986 -15.780 -10.850 1.00 84.19 161 ALA A C 1
ATOM 1265 O O . ALA A 1 161 ? 8.481 -15.377 -9.810 1.00 84.19 161 ALA A O 1
ATOM 1266 N N . GLU A 1 162 ? 10.273 -15.590 -11.150 1.00 86.75 162 GLU A N 1
ATOM 1267 C CA . GLU A 1 162 ? 11.276 -15.013 -10.238 1.00 86.75 162 GLU A CA 1
ATOM 1268 C C . GLU A 1 162 ? 11.206 -13.482 -10.106 1.00 86.75 162 GLU A C 1
ATOM 1270 O O . GLU A 1 162 ? 11.993 -12.868 -9.389 1.00 86.75 162 GLU A O 1
ATOM 1275 N N . HIS A 1 163 ? 10.308 -12.822 -10.838 1.00 91.69 163 HIS A N 1
ATOM 1276 C CA . HIS A 1 163 ? 10.199 -11.371 -10.775 1.00 91.69 163 HIS A CA 1
ATOM 1277 C C . HIS A 1 163 ? 9.649 -10.930 -9.412 1.00 91.69 163 HIS A C 1
ATOM 1279 O O . HIS A 1 163 ? 8.670 -11.494 -8.924 1.00 91.69 163 HIS A O 1
ATOM 1285 N N . SER A 1 164 ? 10.198 -9.859 -8.835 1.00 91.56 164 SER A N 1
ATOM 1286 C CA . SER A 1 164 ? 9.821 -9.355 -7.499 1.00 91.56 164 SER A CA 1
ATOM 1287 C C . SER A 1 164 ? 8.330 -9.028 -7.350 1.00 91.56 164 SER A C 1
ATOM 1289 O O . SER A 1 164 ? 7.761 -9.130 -6.271 1.00 91.56 164 SER A O 1
ATOM 1291 N N . VAL A 1 165 ? 7.648 -8.693 -8.448 1.00 92.19 165 VAL A N 1
ATOM 1292 C CA . VAL A 1 165 ? 6.188 -8.484 -8.457 1.00 92.19 165 VAL A CA 1
ATOM 1293 C C . VAL A 1 165 ? 5.405 -9.783 -8.200 1.00 92.19 165 VAL A C 1
ATOM 1295 O O . VAL A 1 165 ? 4.337 -9.735 -7.589 1.00 92.19 165 VAL A O 1
ATOM 1298 N N . ASN A 1 166 ? 5.930 -10.930 -8.636 1.00 92.25 166 ASN A N 1
ATOM 1299 C CA . ASN A 1 166 ? 5.310 -12.251 -8.500 1.00 92.25 166 ASN A CA 1
ATOM 1300 C C . ASN A 1 166 ? 5.701 -12.975 -7.201 1.00 92.25 166 ASN A C 1
ATOM 1302 O O . ASN A 1 166 ? 5.001 -13.904 -6.805 1.00 92.25 166 ASN A O 1
ATOM 1306 N N . ALA A 1 167 ? 6.774 -12.550 -6.533 1.00 90.50 167 ALA A N 1
ATOM 1307 C CA . ALA A 1 167 ? 7.270 -13.162 -5.306 1.00 90.50 167 ALA A CA 1
ATOM 1308 C C . ALA A 1 167 ? 6.797 -12.413 -4.050 1.00 90.50 167 ALA A C 1
ATOM 1310 O O . ALA A 1 167 ? 6.578 -11.202 -4.063 1.00 90.50 167 ALA A O 1
ATOM 1311 N N . LEU A 1 168 ? 6.640 -13.129 -2.936 1.00 91.94 168 LEU A N 1
ATOM 1312 C CA . LEU A 1 168 ? 6.539 -12.481 -1.630 1.00 91.94 168 LEU A CA 1
ATOM 1313 C C . LEU A 1 168 ? 7.938 -12.052 -1.187 1.00 91.94 168 LEU A C 1
ATOM 1315 O O . LEU A 1 168 ? 8.820 -12.893 -1.047 1.00 91.94 168 LEU A O 1
ATOM 1319 N N . GLU A 1 169 ? 8.110 -10.763 -0.907 1.00 89.88 169 GLU A N 1
ATOM 1320 C CA . GLU A 1 169 ? 9.378 -10.209 -0.411 1.00 89.88 169 GLU A CA 1
ATOM 1321 C C . GLU A 1 169 ? 9.673 -10.668 1.027 1.00 89.88 169 GLU A C 1
ATOM 1323 O O . GLU A 1 169 ? 10.816 -10.720 1.474 1.00 89.88 169 GLU A O 1
ATOM 1328 N N . PHE A 1 170 ? 8.626 -11.021 1.777 1.00 91.50 170 PHE A N 1
ATOM 1329 C CA . PHE A 1 170 ? 8.713 -11.330 3.199 1.00 91.50 170 PHE A CA 1
ATOM 1330 C C . PHE A 1 170 ? 8.062 -12.670 3.532 1.00 91.50 170 PHE A C 1
ATOM 1332 O O . PHE A 1 170 ? 7.027 -13.028 2.971 1.00 91.50 170 PHE A O 1
ATOM 1339 N N . SER A 1 171 ? 8.610 -13.351 4.540 1.00 88.50 171 SER A N 1
ATOM 1340 C CA . SER A 1 171 ? 7.994 -14.527 5.159 1.00 88.50 171 SER A CA 1
ATOM 1341 C C . SER A 1 171 ? 7.230 -14.145 6.431 1.00 88.50 171 SER A C 1
ATOM 1343 O O . SER A 1 171 ? 7.704 -13.330 7.228 1.00 88.50 171 SER A O 1
ATOM 1345 N N . HIS A 1 172 ? 6.029 -14.703 6.601 1.00 83.50 172 HIS A N 1
ATOM 1346 C CA . HIS A 1 172 ? 5.204 -14.604 7.810 1.00 83.50 172 HIS A CA 1
ATOM 1347 C C . HIS A 1 172 ? 4.041 -15.604 7.732 1.00 83.50 172 HIS A C 1
ATOM 1349 O O . HIS A 1 172 ? 3.485 -15.813 6.654 1.00 83.50 172 HIS A O 1
ATOM 1355 N N . ASP A 1 173 ? 3.574 -16.107 8.875 1.00 83.50 173 ASP A N 1
ATOM 1356 C CA . ASP A 1 173 ? 2.378 -16.963 8.987 1.00 83.50 173 ASP A CA 1
ATOM 1357 C C . ASP A 1 173 ? 1.124 -16.386 8.305 1.00 83.50 173 ASP A C 1
ATOM 1359 O O . ASP A 1 173 ? 0.327 -17.115 7.720 1.00 83.50 173 ASP A O 1
ATOM 1363 N N . PHE A 1 174 ? 0.969 -15.058 8.296 1.00 82.94 174 PHE A N 1
ATOM 1364 C CA . PHE A 1 174 ? -0.141 -14.372 7.629 1.00 82.94 174 PHE A CA 1
ATOM 1365 C C . PHE A 1 174 ? -0.080 -14.441 6.097 1.00 82.94 174 PHE A C 1
ATOM 1367 O O . PHE A 1 174 ? -1.034 -14.037 5.428 1.00 82.94 174 PHE A O 1
ATOM 1374 N N . PHE A 1 175 ? 1.047 -14.870 5.528 1.00 87.19 175 PHE A N 1
ATOM 1375 C CA . PHE A 1 175 ? 1.282 -14.906 4.085 1.00 87.19 175 PHE A CA 1
ATOM 1376 C C . PHE A 1 175 ? 1.232 -16.335 3.530 1.00 87.19 175 PHE A C 1
ATOM 1378 O O . PHE A 1 175 ? 1.388 -16.535 2.326 1.00 87.19 175 PHE A O 1
ATOM 1385 N N . VAL A 1 176 ? 0.971 -17.339 4.375 1.00 84.00 176 VAL A N 1
ATOM 1386 C CA . VAL A 1 176 ? 0.860 -18.736 3.943 1.00 84.00 176 VAL A CA 1
ATOM 1387 C C . VAL A 1 176 ? -0.262 -18.888 2.911 1.00 84.00 176 VAL A C 1
ATOM 1389 O O . VAL A 1 176 ? -1.405 -18.469 3.109 1.00 84.00 176 VAL A O 1
ATOM 1392 N N . GLY A 1 177 ? 0.076 -19.494 1.772 1.00 84.50 177 GLY A N 1
ATOM 1393 C CA . GLY A 1 177 ? -0.851 -19.688 0.658 1.00 84.50 177 GLY A CA 1
ATOM 1394 C C . GLY A 1 177 ? -1.201 -18.404 -0.102 1.00 84.50 177 GLY A C 1
ATOM 1395 O O . GLY A 1 177 ? -2.219 -18.383 -0.803 1.00 84.50 177 GLY A O 1
ATOM 1396 N N . ILE A 1 178 ? -0.415 -17.333 0.051 1.00 90.12 178 ILE A N 1
ATOM 1397 C CA . ILE A 1 178 ? -0.468 -16.147 -0.803 1.00 90.12 178 ILE A CA 1
ATOM 1398 C C . ILE A 1 178 ? 0.543 -16.300 -1.940 1.00 90.12 178 ILE A C 1
ATOM 1400 O O . ILE A 1 178 ? 1.735 -16.438 -1.712 1.00 90.12 178 ILE A O 1
ATOM 1404 N N . ASP A 1 179 ? 0.041 -16.214 -3.166 1.00 92.25 179 ASP A N 1
ATOM 1405 C CA . ASP A 1 179 ? 0.819 -16.197 -4.398 1.00 92.25 179 ASP A CA 1
ATOM 1406 C C . ASP A 1 179 ? 0.538 -14.910 -5.211 1.00 92.25 179 ASP A C 1
ATOM 1408 O O . ASP A 1 179 ? -0.507 -14.812 -5.862 1.00 92.25 179 ASP A O 1
ATOM 1412 N N . PRO A 1 180 ? 1.430 -13.899 -5.172 1.00 93.50 180 PRO A N 1
ATOM 1413 C CA . PRO A 1 180 ? 1.288 -12.657 -5.942 1.00 93.50 180 PRO A CA 1
ATOM 1414 C C . PRO A 1 180 ? 1.333 -12.830 -7.471 1.00 93.50 180 PRO A C 1
ATOM 1416 O O . PRO A 1 180 ? 0.979 -11.889 -8.191 1.00 93.50 180 PRO A O 1
ATOM 1419 N N . SER A 1 181 ? 1.737 -13.998 -7.985 1.00 91.44 181 SER A N 1
ATOM 1420 C CA . SER A 1 181 ? 1.726 -14.296 -9.424 1.00 91.44 181 SER A CA 1
ATOM 1421 C C . SER A 1 181 ? 0.316 -14.541 -9.974 1.00 91.44 181 SER A C 1
ATOM 1423 O O . SER A 1 181 ? 0.087 -14.416 -11.177 1.00 91.44 181 SER A O 1
ATOM 1425 N N . THR A 1 182 ? -0.662 -14.811 -9.101 1.00 88.50 182 THR A N 1
ATOM 1426 C CA . THR A 1 182 ? -2.069 -14.961 -9.485 1.00 88.50 182 THR A CA 1
ATOM 1427 C C . THR A 1 182 ? -2.666 -13.604 -9.884 1.00 88.50 182 THR A C 1
ATOM 1429 O O . THR A 1 182 ? -3.194 -12.851 -9.056 1.00 88.50 182 THR A O 1
ATOM 1432 N N . VAL A 1 183 ? -2.589 -13.284 -11.178 1.00 86.94 183 VAL A N 1
ATOM 1433 C CA . VAL A 1 183 ? -3.079 -12.020 -11.741 1.00 86.94 183 VAL A CA 1
ATOM 1434 C C . VAL A 1 183 ? -4.602 -12.028 -11.853 1.00 86.94 183 VAL A C 1
ATOM 1436 O O . VAL A 1 183 ? -5.206 -12.934 -12.425 1.00 86.94 183 VAL A O 1
ATOM 1439 N N . LYS A 1 184 ? -5.228 -10.962 -11.349 1.00 88.12 184 LYS A N 1
ATOM 1440 C CA . LYS A 1 184 ? -6.619 -10.625 -11.651 1.00 88.12 184 LYS A CA 1
ATOM 1441 C C . LYS A 1 184 ? -6.673 -9.240 -12.271 1.00 88.12 184 LYS A C 1
ATOM 1443 O O . LYS A 1 184 ? -6.047 -8.313 -11.763 1.00 88.12 184 LYS A O 1
ATOM 1448 N N . 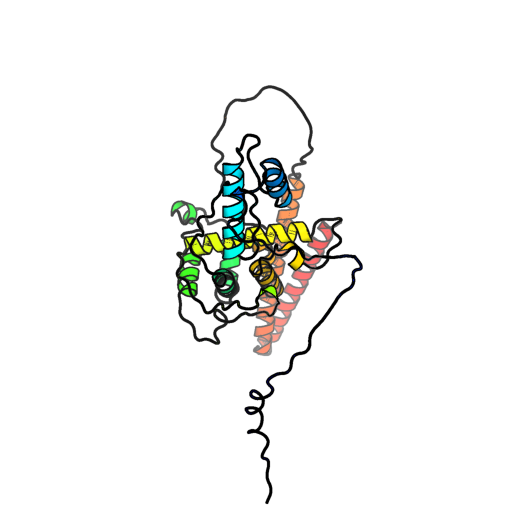ASP A 1 185 ? -7.436 -9.113 -13.347 1.00 87.31 185 ASP A N 1
ATOM 1449 C CA . ASP A 1 185 ? -7.612 -7.838 -14.026 1.00 87.31 185 ASP A CA 1
ATOM 1450 C C . ASP A 1 185 ? -8.439 -6.862 -13.166 1.00 87.31 185 ASP A C 1
ATOM 1452 O O . ASP A 1 185 ? -9.494 -7.206 -12.612 1.00 87.31 185 ASP A O 1
ATOM 1456 N N . HIS A 1 186 ? -7.919 -5.650 -13.003 1.00 87.62 186 HIS A N 1
ATOM 1457 C CA . HIS A 1 186 ? -8.461 -4.582 -12.171 1.00 87.62 186 HIS A CA 1
ATOM 1458 C C . HIS A 1 186 ? -8.242 -3.251 -12.871 1.00 87.62 186 HIS A C 1
ATOM 1460 O O . HIS A 1 186 ? -7.109 -2.900 -13.153 1.00 87.62 186 HIS A O 1
ATOM 1466 N N . SER A 1 187 ? -9.286 -2.440 -13.036 1.00 88.00 187 SER A N 1
ATOM 1467 C CA . SER A 1 187 ? -9.098 -1.076 -13.536 1.00 88.00 187 SER A CA 1
ATOM 1468 C C . SER A 1 187 ? -8.212 -0.234 -12.603 1.00 88.00 187 SER A C 1
ATOM 1470 O O . SER A 1 187 ? -8.151 -0.477 -11.396 1.00 88.00 187 SER A O 1
ATOM 1472 N N . SER A 1 188 ? -7.589 0.825 -13.125 1.00 87.69 188 SER A N 1
ATOM 1473 C CA . SER A 1 188 ? -6.814 1.794 -12.329 1.00 87.69 188 SER A CA 1
ATOM 1474 C C . SER A 1 188 ? -7.586 2.321 -11.117 1.00 87.69 188 SER A C 1
ATOM 1476 O O . SER A 1 188 ? -7.082 2.308 -9.995 1.00 87.69 188 SER A O 1
ATOM 1478 N N . LYS A 1 189 ? -8.862 2.680 -11.319 1.00 86.06 189 LYS A N 1
ATOM 1479 C CA . LYS A 1 189 ? -9.776 3.085 -10.241 1.00 86.06 189 LYS A CA 1
ATOM 1480 C C . LYS A 1 189 ? -9.905 1.995 -9.177 1.00 86.06 189 LYS A C 1
ATOM 1482 O O . LYS A 1 189 ? -9.900 2.282 -7.983 1.00 86.06 189 LYS A O 1
ATOM 1487 N N . LYS A 1 190 ? -10.000 0.733 -9.606 1.00 88.00 190 LYS A N 1
ATOM 1488 C CA . LYS A 1 190 ? -10.121 -0.400 -8.697 1.00 88.00 190 LYS A CA 1
ATOM 1489 C C . LYS A 1 190 ? -8.874 -0.578 -7.843 1.00 88.00 190 LYS A C 1
ATOM 1491 O O . LYS A 1 190 ? -9.005 -0.761 -6.637 1.00 88.00 190 LYS A O 1
ATOM 1496 N N . LEU A 1 191 ? -7.691 -0.501 -8.442 1.00 91.12 191 LEU A N 1
ATOM 1497 C CA . LEU A 1 191 ? -6.419 -0.604 -7.723 1.00 91.12 191 LEU A CA 1
ATOM 1498 C C . LEU A 1 191 ? -6.248 0.539 -6.718 1.00 91.12 191 LEU A C 1
ATOM 1500 O O . LEU A 1 191 ? -5.854 0.291 -5.580 1.00 91.12 191 LEU A O 1
ATOM 1504 N N . PHE A 1 192 ? -6.651 1.755 -7.088 1.00 89.31 192 PHE A N 1
ATOM 1505 C CA . PHE A 1 192 ? -6.691 2.887 -6.165 1.00 89.31 192 PHE A CA 1
ATOM 1506 C C . PHE A 1 192 ? -7.633 2.646 -4.975 1.00 89.31 192 PHE A C 1
ATOM 1508 O O . PHE A 1 192 ? -7.263 2.891 -3.828 1.00 89.31 192 PHE A O 1
ATOM 1515 N N . ASP A 1 193 ? -8.836 2.114 -5.212 1.00 86.56 193 ASP A N 1
ATOM 1516 C CA . ASP A 1 193 ? -9.767 1.762 -4.133 1.00 86.56 193 ASP A CA 1
ATOM 1517 C C . ASP A 1 193 ? -9.209 0.660 -3.216 1.00 86.56 193 ASP A C 1
ATOM 1519 O O . ASP A 1 193 ? -9.374 0.737 -1.997 1.00 86.56 193 ASP A O 1
ATOM 1523 N N . VAL A 1 194 ? -8.512 -0.338 -3.776 1.00 89.94 194 VAL A N 1
ATOM 1524 C CA . VAL A 1 194 ? -7.815 -1.369 -2.987 1.00 89.94 194 VAL A CA 1
ATOM 1525 C C . VAL A 1 194 ? -6.719 -0.738 -2.127 1.00 89.94 194 VAL A C 1
ATOM 1527 O O . VAL A 1 194 ? -6.646 -1.041 -0.938 1.00 89.94 194 VAL A O 1
ATOM 1530 N N . TRP A 1 195 ? -5.912 0.172 -2.679 1.00 92.75 195 TRP A N 1
ATOM 1531 C CA . TRP A 1 195 ? -4.904 0.913 -1.918 1.00 92.75 195 TRP A CA 1
ATOM 1532 C C . TRP A 1 195 ? -5.510 1.717 -0.764 1.00 92.75 195 TRP A C 1
ATOM 1534 O O . TRP A 1 195 ? -5.066 1.558 0.374 1.00 92.75 195 TRP A O 1
ATOM 1544 N N . LYS A 1 196 ? -6.553 2.520 -1.018 1.00 88.19 196 LYS A N 1
ATOM 1545 C CA . LYS A 1 196 ? -7.240 3.294 0.034 1.00 88.19 196 LYS A CA 1
ATOM 1546 C C . LYS A 1 196 ? -7.718 2.403 1.173 1.00 88.19 196 LYS A C 1
ATOM 1548 O O . LYS A 1 196 ? -7.598 2.765 2.341 1.00 88.19 196 LYS A O 1
ATOM 1553 N N . GLU A 1 197 ? -8.249 1.229 0.845 1.00 88.00 197 GLU A N 1
ATOM 1554 C CA . GLU A 1 197 ? -8.686 0.269 1.850 1.00 88.00 197 GLU A CA 1
ATOM 1555 C C . GLU A 1 197 ? -7.512 -0.275 2.680 1.00 88.00 197 GLU A C 1
ATOM 1557 O O . GLU A 1 197 ? -7.585 -0.286 3.911 1.00 88.00 197 GLU A O 1
ATOM 1562 N N . MET A 1 198 ? -6.417 -0.688 2.031 1.00 93.00 198 MET A N 1
ATOM 1563 C CA . MET A 1 198 ? -5.216 -1.160 2.730 1.00 93.00 198 MET A CA 1
ATOM 1564 C C . MET A 1 198 ? -4.646 -0.084 3.655 1.00 93.00 198 MET A C 1
ATOM 1566 O O . MET A 1 198 ? -4.371 -0.358 4.824 1.00 93.00 198 MET A O 1
ATOM 1570 N N . ASN A 1 199 ? -4.536 1.147 3.153 1.00 91.31 199 ASN A N 1
ATOM 1571 C CA . ASN A 1 199 ? -4.046 2.291 3.906 1.00 91.31 199 ASN A CA 1
ATOM 1572 C C . ASN A 1 199 ? -4.945 2.608 5.112 1.00 91.31 199 ASN A C 1
ATOM 1574 O O . ASN A 1 199 ? -4.445 2.745 6.228 1.00 91.31 199 ASN A O 1
ATOM 1578 N N . ARG A 1 200 ? -6.273 2.614 4.931 1.00 88.81 200 ARG A N 1
ATOM 1579 C CA . ARG A 1 200 ? -7.240 2.792 6.027 1.00 88.81 200 ARG A CA 1
ATOM 1580 C C . ARG A 1 200 ? -7.037 1.764 7.140 1.00 88.81 200 ARG A C 1
ATOM 1582 O O . ARG A 1 200 ? -7.021 2.135 8.314 1.00 88.81 200 ARG A O 1
ATOM 1589 N N . TYR A 1 201 ? -6.910 0.481 6.796 1.00 88.06 201 TYR A N 1
ATOM 1590 C CA . TYR A 1 201 ? -6.730 -0.569 7.803 1.00 88.06 201 TYR A CA 1
ATOM 1591 C C . TYR A 1 201 ? -5.364 -0.510 8.480 1.00 88.06 201 TYR A C 1
ATOM 1593 O O . TYR A 1 201 ? -5.284 -0.770 9.678 1.00 88.06 201 TYR A O 1
ATOM 1601 N N . TYR A 1 202 ? -4.319 -0.111 7.758 1.00 93.12 202 TYR A N 1
ATOM 1602 C CA . TYR A 1 202 ? -3.013 0.149 8.352 1.00 93.12 202 TYR A CA 1
ATOM 1603 C C . TYR A 1 202 ? -3.064 1.280 9.380 1.00 93.12 202 TYR A C 1
ATOM 1605 O O . TYR A 1 202 ? -2.635 1.077 10.512 1.00 93.12 202 TYR A O 1
ATOM 1613 N N . ILE A 1 203 ? -3.676 2.420 9.044 1.00 89.00 203 ILE A N 1
ATOM 1614 C CA . ILE A 1 203 ? -3.831 3.551 9.972 1.00 89.00 203 ILE A CA 1
ATOM 1615 C C . ILE A 1 203 ? -4.649 3.138 11.203 1.00 89.00 203 ILE A C 1
ATOM 1617 O O . ILE A 1 203 ? -4.335 3.531 12.325 1.00 89.00 203 ILE A O 1
ATOM 1621 N N . LEU A 1 204 ? -5.701 2.334 11.021 1.00 87.12 204 LEU A N 1
ATOM 1622 C CA . LEU A 1 204 ? -6.495 1.835 12.144 1.00 87.12 204 LEU A CA 1
ATOM 1623 C C . LEU A 1 204 ? -5.678 0.906 13.055 1.00 87.12 204 LEU A C 1
ATOM 1625 O O . LEU A 1 204 ? -5.741 1.056 14.275 1.00 87.12 204 LEU A O 1
ATOM 1629 N N . ALA A 1 205 ? -4.913 -0.025 12.481 1.00 85.00 205 ALA A N 1
ATOM 1630 C CA . ALA A 1 205 ? -4.043 -0.923 13.237 1.00 85.00 205 ALA A CA 1
ATOM 1631 C C . ALA A 1 205 ? -2.934 -0.150 13.965 1.00 85.00 205 ALA A C 1
ATOM 1633 O O . ALA A 1 205 ? -2.688 -0.398 15.141 1.00 85.00 205 ALA A O 1
ATOM 1634 N N . GLU A 1 206 ? -2.318 0.839 13.312 1.00 87.31 206 GLU A N 1
ATOM 1635 C CA . GLU A 1 206 ? -1.294 1.697 13.913 1.00 87.31 206 GLU A CA 1
ATOM 1636 C C . GLU A 1 206 ? -1.848 2.503 15.094 1.00 87.31 206 GLU A C 1
ATOM 1638 O O . GLU A 1 206 ? -1.222 2.553 16.153 1.00 87.31 206 GLU A O 1
ATOM 1643 N N . LYS A 1 207 ? -3.046 3.085 14.960 1.00 87.00 207 LYS A N 1
ATOM 1644 C CA . LYS A 1 207 ? -3.705 3.806 16.060 1.00 87.00 207 LYS A CA 1
ATOM 1645 C C . LYS A 1 207 ? -3.966 2.911 17.268 1.00 87.00 207 LYS A C 1
ATOM 1647 O O . LYS A 1 207 ? -3.782 3.362 18.392 1.00 87.00 207 LYS A O 1
ATOM 1652 N N . LYS A 1 208 ? -4.391 1.660 17.052 1.00 82.44 208 LYS A N 1
ATOM 1653 C CA . LYS A 1 208 ? -4.591 0.697 18.148 1.00 82.44 208 LYS A CA 1
ATOM 1654 C C . LYS A 1 208 ? -3.253 0.293 18.783 1.00 82.44 208 LYS A C 1
ATOM 1656 O O . LYS A 1 208 ? -3.144 0.294 20.002 1.00 82.44 208 LYS A O 1
ATOM 1661 N N . PHE A 1 209 ? -2.242 0.018 17.960 1.00 82.75 209 PHE A N 1
ATOM 1662 C CA . PHE A 1 209 ? -0.895 -0.373 18.388 1.00 82.75 209 PHE A CA 1
ATOM 1663 C C . PHE A 1 209 ? -0.191 0.712 19.220 1.00 82.75 209 PHE A C 1
ATOM 1665 O O . PHE A 1 209 ? 0.506 0.419 20.185 1.00 82.75 209 PHE A O 1
ATOM 1672 N N . THR A 1 210 ? -0.388 1.982 18.861 1.00 85.12 210 THR A N 1
ATOM 1673 C CA . THR A 1 210 ? 0.240 3.139 19.524 1.00 85.12 210 THR A CA 1
ATOM 1674 C C . THR A 1 210 ? -0.611 3.755 20.639 1.00 85.12 210 THR A C 1
ATOM 1676 O O . THR A 1 210 ? -0.194 4.735 21.258 1.00 85.12 210 THR A O 1
ATOM 1679 N N . ALA A 1 211 ? -1.801 3.212 20.914 1.00 80.88 211 ALA A N 1
ATOM 1680 C CA . ALA A 1 211 ? -2.668 3.711 21.976 1.00 80.88 211 ALA A CA 1
ATOM 1681 C C . ALA A 1 211 ? -2.022 3.503 23.355 1.00 80.88 211 ALA A C 1
ATOM 1683 O O . ALA A 1 211 ? -1.537 2.424 23.666 1.00 80.88 211 ALA A O 1
ATOM 1684 N N . SER A 1 212 ? -2.039 4.516 24.220 1.00 66.06 212 SER A N 1
ATOM 1685 C CA . SER A 1 212 ? -1.532 4.363 25.591 1.00 66.06 212 SER A CA 1
ATOM 1686 C C . SER A 1 212 ? -2.421 3.418 26.415 1.00 66.06 212 SER A C 1
ATOM 1688 O O . SER A 1 212 ? -3.645 3.450 26.287 1.00 66.06 212 SER A O 1
ATOM 1690 N N . GLY A 1 213 ? -1.817 2.592 27.277 1.00 67.06 213 GLY A N 1
ATOM 1691 C CA . GLY A 1 213 ? -2.527 1.648 28.155 1.00 67.06 213 GLY A CA 1
ATOM 1692 C C . GLY A 1 213 ? -2.898 0.309 27.510 1.00 67.06 213 GLY A C 1
ATOM 1693 O O . GLY A 1 213 ? -3.514 -0.536 28.161 1.00 67.06 213 GLY A O 1
ATOM 1694 N N . GLN A 1 214 ? -2.512 0.097 26.254 1.00 71.62 214 GLN A N 1
ATOM 1695 C CA . GLN A 1 214 ? -2.503 -1.223 25.632 1.00 71.62 214 GLN A CA 1
ATOM 1696 C C . GLN A 1 214 ? -1.246 -1.993 26.120 1.00 71.62 214 GLN A C 1
ATOM 1698 O O . GLN A 1 214 ? -0.204 -1.377 26.343 1.00 71.62 214 GLN A O 1
ATOM 1703 N N . HIS A 1 215 ? -1.351 -3.303 26.367 1.00 71.50 215 HIS A N 1
ATOM 1704 C CA . HIS A 1 215 ? -0.289 -4.153 26.953 1.00 71.50 215 HIS A CA 1
ATOM 1705 C C . HIS A 1 2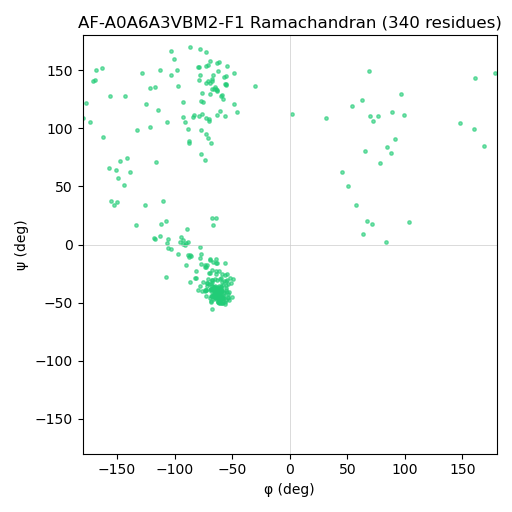15 ? 0.280 -5.189 25.963 1.00 71.50 215 HIS A C 1
ATOM 1707 O O . HIS A 1 215 ? 0.886 -6.173 26.370 1.00 71.50 215 HIS A O 1
ATOM 1713 N N . GLU A 1 216 ? 0.037 -4.969 24.680 1.00 74.69 216 GLU A N 1
ATOM 1714 C CA . GLU A 1 216 ? 0.307 -5.826 23.534 1.00 74.69 216 GLU A CA 1
ATOM 1715 C C . GLU A 1 216 ? 1.365 -5.177 22.618 1.00 74.69 216 GLU A C 1
ATOM 1717 O O . GLU A 1 216 ? 1.171 -4.108 22.033 1.00 74.69 216 GLU A O 1
ATOM 1722 N N . ASP A 1 217 ? 2.524 -5.806 22.493 1.00 79.81 217 ASP A N 1
ATOM 1723 C CA . ASP A 1 217 ? 3.675 -5.289 21.748 1.00 79.81 217 ASP A CA 1
ATOM 1724 C C . ASP A 1 217 ? 3.783 -5.841 20.319 1.00 79.81 217 ASP A C 1
ATOM 1726 O O . ASP A 1 217 ? 4.540 -5.296 19.505 1.00 79.81 217 ASP A O 1
ATOM 1730 N N . ASP A 1 218 ? 2.958 -6.827 19.960 1.00 80.56 218 ASP A N 1
ATOM 1731 C CA . ASP A 1 218 ? 2.946 -7.422 18.630 1.00 80.56 218 ASP A CA 1
ATOM 1732 C C . ASP A 1 218 ? 1.926 -6.747 17.703 1.00 80.56 218 ASP A C 1
ATOM 1734 O O . ASP A 1 218 ? 0.709 -6.928 17.785 1.00 80.56 218 ASP A O 1
ATOM 1738 N N . PHE A 1 219 ? 2.425 -5.998 16.712 1.00 84.12 219 PHE A N 1
ATOM 1739 C CA . PHE A 1 219 ? 1.570 -5.346 15.711 1.00 84.12 219 PHE A CA 1
ATOM 1740 C C . PHE A 1 219 ? 0.572 -6.271 14.996 1.00 84.12 219 PHE A C 1
ATOM 1742 O O . PHE A 1 219 ? -0.562 -5.830 14.775 1.00 84.12 219 PHE A O 1
ATOM 1749 N N . PRO A 1 220 ? 0.927 -7.517 14.610 1.00 85.25 220 PRO A N 1
ATOM 1750 C CA . PRO A 1 220 ? -0.019 -8.423 13.964 1.00 85.25 220 PRO A CA 1
ATOM 1751 C C . PRO A 1 220 ? -1.317 -8.644 14.758 1.00 85.25 220 PRO A C 1
ATOM 1753 O O . PRO A 1 220 ? -2.365 -8.868 14.147 1.00 85.25 220 PRO A O 1
ATOM 1756 N N . ASN A 1 221 ? -1.299 -8.478 16.084 1.00 80.75 221 ASN A N 1
ATOM 1757 C CA . ASN A 1 221 ? -2.483 -8.626 16.937 1.00 80.75 221 ASN A CA 1
ATOM 1758 C C . ASN A 1 221 ? -3.523 -7.506 16.733 1.00 80.75 221 ASN A C 1
ATOM 1760 O O . ASN A 1 221 ? -4.688 -7.656 17.100 1.00 80.75 221 ASN A O 1
ATOM 1764 N N . PHE A 1 222 ? -3.157 -6.418 16.049 1.00 80.12 222 PHE A N 1
ATOM 1765 C CA . PHE A 1 222 ? -4.036 -5.280 15.761 1.00 80.12 222 PHE A CA 1
ATOM 1766 C C . PHE A 1 222 ? -4.577 -5.248 14.328 1.00 80.12 222 PHE A C 1
ATOM 1768 O O . PHE A 1 222 ? -5.376 -4.366 13.994 1.00 80.12 222 PHE A O 1
ATOM 1775 N N . VAL A 1 223 ? -4.151 -6.183 13.469 1.00 76.88 223 VAL A N 1
ATOM 1776 C CA . VAL A 1 223 ? -4.482 -6.167 12.032 1.00 76.88 223 VAL A CA 1
ATOM 1777 C C . VAL A 1 223 ? -5.764 -6.923 11.683 1.00 76.88 223 VAL A C 1
ATOM 1779 O O . VAL A 1 223 ? -6.135 -6.983 10.511 1.00 76.88 223 VAL A O 1
ATOM 1782 N N . ASP A 1 224 ? -6.459 -7.487 12.678 1.00 81.00 224 ASP A N 1
ATOM 1783 C CA . ASP A 1 224 ? -7.750 -8.166 12.513 1.00 81.00 224 ASP A CA 1
ATOM 1784 C C . ASP A 1 224 ? -7.699 -9.222 11.374 1.00 81.00 224 ASP A C 1
ATOM 1786 O O . ASP A 1 224 ? -8.501 -9.188 10.437 1.00 81.00 224 ASP A O 1
ATOM 1790 N N . SER A 1 225 ? -6.688 -10.103 11.405 1.00 81.44 225 SER A N 1
ATOM 1791 C CA . SER A 1 225 ? -6.416 -11.157 10.403 1.00 81.44 225 SER A CA 1
ATOM 1792 C C . SER A 1 225 ? -6.076 -10.679 8.975 1.00 81.44 225 SER A C 1
ATOM 1794 O O . SER A 1 225 ? -5.951 -11.491 8.058 1.00 81.44 225 SER A O 1
ATOM 1796 N N . ARG A 1 226 ? -5.870 -9.374 8.749 1.00 86.44 226 ARG A N 1
ATOM 1797 C CA . ARG A 1 226 ? -5.547 -8.814 7.424 1.00 86.44 226 ARG A CA 1
ATOM 1798 C C . ARG A 1 226 ? -4.044 -8.839 7.156 1.00 86.44 226 ARG A C 1
ATOM 1800 O O . ARG A 1 226 ? -3.339 -7.863 7.409 1.00 86.44 226 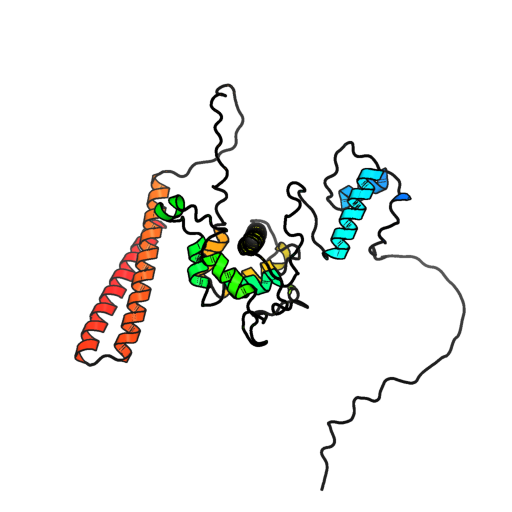ARG A O 1
ATOM 1807 N N . GLY A 1 227 ? -3.551 -9.937 6.585 1.00 88.19 227 GLY A N 1
ATOM 1808 C CA . GLY A 1 227 ? -2.119 -10.116 6.316 1.00 88.19 227 GLY A CA 1
ATOM 1809 C C . GLY A 1 227 ? -1.483 -9.007 5.466 1.00 88.19 227 GLY A C 1
ATOM 1810 O O . GLY A 1 227 ? -0.365 -8.592 5.752 1.00 88.19 227 GLY A O 1
ATOM 1811 N N . TYR A 1 228 ? -2.196 -8.426 4.498 1.00 93.00 228 TYR A N 1
ATOM 1812 C CA . TYR A 1 228 ? -1.667 -7.317 3.690 1.00 93.00 228 TYR A CA 1
ATOM 1813 C C . TYR A 1 228 ? -1.307 -6.066 4.515 1.00 93.00 228 TYR A C 1
ATOM 1815 O O . TYR A 1 228 ? -0.468 -5.280 4.087 1.00 93.00 228 TYR A O 1
ATOM 1823 N N . VAL A 1 229 ? -1.893 -5.877 5.705 1.00 94.38 229 VAL A N 1
ATOM 1824 C CA . VAL A 1 229 ? -1.536 -4.775 6.616 1.00 94.38 229 VAL A CA 1
ATOM 1825 C C . VAL A 1 229 ? -0.175 -5.028 7.266 1.00 94.38 229 VAL A C 1
ATOM 1827 O O . VAL A 1 229 ? 0.637 -4.111 7.380 1.00 94.38 229 VAL A O 1
ATOM 1830 N N . VAL A 1 230 ? 0.103 -6.282 7.639 1.00 93.75 230 VAL A N 1
ATOM 1831 C CA . VAL A 1 230 ? 1.425 -6.711 8.125 1.00 93.75 230 VAL A CA 1
ATOM 1832 C C . VAL A 1 230 ? 2.457 -6.598 7.003 1.00 93.75 230 VAL A C 1
ATOM 1834 O O . VAL A 1 230 ? 3.556 -6.097 7.224 1.00 93.75 230 VAL A O 1
ATOM 1837 N N . TYR A 1 231 ? 2.086 -7.000 5.785 1.00 96.25 231 TYR A N 1
ATOM 1838 C CA . TYR A 1 231 ? 2.941 -6.894 4.601 1.00 96.25 231 TYR A CA 1
ATOM 1839 C C . TYR A 1 231 ? 3.303 -5.435 4.284 1.00 96.25 231 TYR A C 1
ATOM 1841 O O . TYR A 1 231 ? 4.470 -5.120 4.066 1.00 96.25 231 TYR A O 1
ATOM 1849 N N . LEU A 1 232 ? 2.326 -4.523 4.348 1.00 97.00 232 LEU A N 1
ATOM 1850 C CA . LEU A 1 232 ? 2.552 -3.082 4.211 1.00 97.00 232 LEU A CA 1
ATOM 1851 C C . LEU A 1 232 ? 3.481 -2.537 5.306 1.00 97.00 232 LEU A C 1
ATOM 1853 O O . LEU A 1 232 ? 4.373 -1.748 5.005 1.00 97.00 232 LEU A O 1
ATOM 1857 N N . ARG A 1 233 ? 3.324 -2.968 6.566 1.00 95.00 233 ARG A N 1
ATOM 1858 C CA . ARG A 1 233 ? 4.235 -2.551 7.645 1.00 95.00 233 ARG A CA 1
ATOM 1859 C C . ARG A 1 233 ? 5.681 -2.957 7.355 1.00 95.00 233 ARG A C 1
ATOM 1861 O O . ARG A 1 233 ? 6.560 -2.115 7.482 1.00 95.00 233 ARG A O 1
ATOM 1868 N N . LYS A 1 234 ? 5.911 -4.194 6.907 1.00 95.00 234 LYS A N 1
ATOM 1869 C CA . LYS A 1 234 ? 7.251 -4.672 6.523 1.00 95.00 234 LYS A CA 1
ATOM 1870 C C . LYS A 1 234 ? 7.841 -3.872 5.362 1.00 95.00 234 LYS A C 1
ATOM 1872 O O . LYS A 1 234 ? 9.001 -3.482 5.407 1.00 95.00 234 LYS A O 1
ATOM 1877 N N . TRP A 1 235 ? 7.033 -3.526 4.361 1.00 97.12 235 TRP A N 1
ATOM 1878 C CA . TRP A 1 235 ? 7.473 -2.638 3.282 1.00 97.12 235 TRP A CA 1
ATOM 1879 C C . TRP A 1 235 ? 7.914 -1.253 3.779 1.00 97.12 235 TRP A C 1
ATOM 1881 O O . TRP A 1 235 ? 8.904 -0.714 3.290 1.00 97.12 235 TRP A O 1
ATOM 1891 N N . LEU A 1 236 ? 7.230 -0.694 4.778 1.00 95.38 236 LEU A N 1
ATOM 1892 C CA . LEU A 1 236 ? 7.592 0.589 5.394 1.00 95.38 236 LEU A CA 1
ATOM 1893 C C . LEU A 1 236 ? 8.837 0.524 6.290 1.00 95.38 236 LEU A C 1
ATOM 1895 O O . LEU A 1 236 ? 9.439 1.566 6.552 1.00 95.38 236 LEU A O 1
ATOM 1899 N N . GLU A 1 237 ? 9.228 -0.666 6.752 1.00 93.94 237 GLU A N 1
ATOM 1900 C CA . GLU A 1 237 ? 10.515 -0.894 7.426 1.00 93.94 237 GLU A CA 1
ATOM 1901 C C . GLU A 1 237 ? 11.675 -0.822 6.417 1.00 93.94 237 GLU A C 1
ATOM 1903 O O . GLU A 1 237 ? 12.733 -0.285 6.739 1.00 93.94 237 GLU A O 1
ATOM 1908 N N . ILE A 1 238 ? 11.457 -1.289 5.180 1.00 94.38 238 ILE A N 1
ATOM 1909 C CA . ILE A 1 238 ? 12.443 -1.230 4.087 1.00 94.38 238 ILE A CA 1
ATOM 1910 C C . ILE A 1 238 ? 12.498 0.152 3.424 1.00 94.38 238 ILE A C 1
ATOM 1912 O O . ILE A 1 238 ? 13.580 0.624 3.076 1.00 94.38 238 ILE A O 1
ATOM 1916 N N . LYS A 1 239 ? 11.344 0.805 3.245 1.00 93.38 239 LYS A N 1
ATOM 1917 C CA . LYS A 1 239 ? 11.206 2.119 2.595 1.00 93.38 239 LYS A CA 1
ATOM 1918 C C . LYS A 1 239 ? 10.681 3.175 3.568 1.00 93.38 239 LYS A C 1
ATOM 1920 O O . LYS A 1 239 ? 9.522 3.603 3.459 1.00 93.38 239 LYS A O 1
ATOM 1925 N N . PRO A 1 240 ? 11.501 3.598 4.550 1.00 93.31 240 PRO A N 1
ATOM 1926 C CA . PRO A 1 240 ? 11.047 4.497 5.592 1.00 93.31 240 PRO A CA 1
ATOM 1927 C C . PRO A 1 240 ? 10.626 5.876 5.073 1.00 93.31 240 PRO A C 1
ATOM 1929 O O . PRO A 1 240 ? 9.809 6.535 5.719 1.00 93.31 240 PRO A O 1
ATOM 1932 N N . GLU A 1 241 ? 11.114 6.288 3.901 1.00 90.00 241 GLU A N 1
ATOM 1933 C CA . GLU A 1 241 ? 10.748 7.526 3.211 1.00 90.00 241 GLU A CA 1
ATOM 1934 C C . GLU A 1 241 ? 9.248 7.627 2.895 1.00 90.00 241 GLU A C 1
ATOM 1936 O O . GLU A 1 241 ? 8.704 8.729 2.833 1.00 90.00 241 GLU A O 1
ATOM 1941 N N . LEU A 1 242 ? 8.554 6.491 2.768 1.00 90.56 242 LEU A N 1
ATOM 1942 C CA . LEU A 1 242 ? 7.117 6.448 2.497 1.00 90.56 242 LEU A CA 1
ATOM 1943 C C . LEU A 1 242 ? 6.254 6.527 3.763 1.00 90.56 242 LEU A C 1
ATOM 1945 O O . LEU A 1 242 ? 5.041 6.709 3.650 1.00 90.56 242 LEU A O 1
ATOM 1949 N N . ASN A 1 243 ? 6.835 6.447 4.970 1.00 89.75 243 ASN A N 1
ATOM 1950 C CA . ASN A 1 243 ? 6.057 6.467 6.216 1.00 89.75 243 ASN A CA 1
ATOM 1951 C C . ASN A 1 243 ? 5.192 7.719 6.341 1.00 89.75 243 ASN A C 1
ATOM 1953 O O . ASN A 1 243 ? 4.020 7.603 6.678 1.00 89.75 243 ASN A O 1
ATOM 1957 N N . ASN A 1 244 ? 5.736 8.904 6.056 1.00 86.75 244 ASN A N 1
ATOM 1958 C CA . ASN A 1 244 ? 4.981 10.147 6.213 1.00 86.75 244 ASN A CA 1
ATOM 1959 C C . ASN A 1 244 ? 3.766 10.180 5.286 1.00 86.75 244 ASN A C 1
ATOM 1961 O O . ASN A 1 244 ? 2.674 10.509 5.738 1.00 86.75 244 ASN A O 1
ATOM 1965 N N . PHE A 1 245 ? 3.934 9.783 4.024 1.00 87.81 245 PHE A N 1
ATOM 1966 C CA . PHE A 1 245 ? 2.844 9.689 3.054 1.00 87.81 245 PHE A CA 1
ATOM 1967 C C . PHE A 1 245 ? 1.779 8.673 3.493 1.00 87.81 245 PHE A C 1
ATOM 1969 O O . PHE A 1 245 ? 0.598 9.007 3.579 1.00 87.81 245 PHE A O 1
ATOM 1976 N N . VAL A 1 246 ? 2.189 7.452 3.850 1.00 88.31 246 VAL A N 1
ATOM 1977 C CA . VAL A 1 246 ? 1.254 6.379 4.219 1.00 88.31 246 VAL A CA 1
ATOM 1978 C C . VAL A 1 246 ? 0.535 6.671 5.545 1.00 88.31 246 VAL A C 1
ATOM 1980 O O . VAL A 1 246 ? -0.662 6.407 5.656 1.00 88.31 246 VAL A O 1
ATOM 1983 N N . LYS A 1 247 ? 1.218 7.250 6.540 1.00 85.00 247 LYS A N 1
ATOM 1984 C CA . LYS A 1 247 ? 0.654 7.534 7.876 1.00 85.00 247 LYS A CA 1
ATOM 1985 C C . LYS A 1 247 ? -0.164 8.813 7.951 1.00 85.00 247 LYS A C 1
ATOM 1987 O O . LYS A 1 247 ? -1.090 8.891 8.753 1.00 85.00 247 LYS A O 1
ATOM 1992 N N . SER A 1 248 ? 0.147 9.804 7.115 1.00 75.88 248 SER A N 1
ATOM 1993 C CA . SER A 1 248 ? -0.625 11.053 7.061 1.00 75.88 248 SER A CA 1
ATOM 1994 C C . SER A 1 248 ? -2.067 10.815 6.602 1.00 75.88 248 SER A C 1
ATOM 1996 O O . SER A 1 248 ? -2.928 11.664 6.830 1.00 75.88 248 SER A O 1
ATOM 1998 N N . GLY A 1 249 ? -2.335 9.637 6.021 1.00 61.22 249 GLY A N 1
ATOM 1999 C CA . GLY A 1 249 ? -3.610 9.277 5.432 1.00 61.22 249 GLY A CA 1
ATOM 2000 C C . GLY A 1 249 ? -3.868 10.092 4.176 1.00 61.22 249 GLY A C 1
ATOM 2001 O O . GLY A 1 249 ? -3.444 11.240 4.037 1.00 61.22 249 GLY A O 1
ATOM 2002 N N . MET A 1 250 ? -4.594 9.508 3.229 1.00 53.88 250 MET A N 1
ATOM 2003 C CA . MET A 1 250 ? -5.220 10.328 2.199 1.00 53.88 250 MET A CA 1
ATOM 2004 C C . MET A 1 250 ? -6.221 11.241 2.919 1.00 53.88 250 MET A C 1
ATOM 2006 O O . MET A 1 250 ? -7.176 10.746 3.513 1.00 53.88 250 MET A O 1
ATOM 2010 N N . LEU A 1 251 ? -5.940 12.547 2.963 1.00 42.97 251 LEU A N 1
ATOM 2011 C CA . LEU A 1 251 ? -6.747 13.538 3.676 1.00 42.97 251 LEU A CA 1
ATOM 2012 C C . LEU A 1 251 ? -8.233 13.362 3.319 1.00 42.97 251 LEU A C 1
ATOM 2014 O O . LEU A 1 251 ? -8.604 13.542 2.164 1.00 42.97 251 LEU A O 1
ATOM 2018 N N . ASP A 1 252 ? -9.092 13.111 4.311 1.00 42.53 252 ASP A N 1
ATOM 2019 C CA . ASP A 1 252 ? -10.568 13.101 4.197 1.00 42.53 252 ASP A CA 1
ATOM 2020 C C . ASP A 1 252 ? -11.161 14.493 3.837 1.00 42.53 252 ASP A C 1
ATOM 2022 O O . ASP A 1 252 ? -12.318 14.795 4.123 1.00 42.53 252 ASP A O 1
ATOM 2026 N N . LYS A 1 253 ? -10.375 15.393 3.229 1.00 39.84 253 LYS A N 1
ATOM 2027 C CA . LYS A 1 253 ? -10.723 16.804 2.993 1.00 39.84 253 LYS A CA 1
ATOM 2028 C C . LYS A 1 253 ? -11.450 17.083 1.674 1.00 39.84 253 LYS A C 1
ATOM 2030 O O . LYS A 1 253 ? -11.619 18.248 1.339 1.00 39.84 253 LYS A O 1
ATOM 2035 N N . ASP A 1 254 ? -11.946 16.052 0.995 1.00 37.66 254 ASP A N 1
ATOM 2036 C CA . ASP A 1 254 ? -12.791 16.201 -0.201 1.00 37.66 254 ASP A CA 1
ATOM 2037 C C . ASP A 1 254 ? -14.271 15.846 0.064 1.00 37.66 254 ASP A C 1
ATOM 2039 O O . ASP A 1 254 ? -15.037 15.581 -0.866 1.00 37.66 254 ASP A O 1
ATOM 2043 N N . GLN A 1 255 ? -14.716 15.866 1.329 1.00 36.09 255 GLN A N 1
ATOM 2044 C CA . GLN A 1 255 ? -16.140 16.053 1.611 1.00 36.09 255 GLN A CA 1
ATOM 2045 C C . GLN A 1 255 ? -16.500 17.512 1.328 1.00 36.09 255 GLN A C 1
ATOM 2047 O O . GLN A 1 255 ? -16.078 18.428 2.026 1.00 36.09 255 GLN A O 1
ATOM 2052 N N . PHE A 1 256 ? -17.255 17.699 0.251 1.00 29.34 256 PHE A N 1
ATOM 2053 C CA . PHE A 1 256 ? -17.925 18.932 -0.124 1.00 29.34 256 PHE A CA 1
ATOM 2054 C C . PHE A 1 256 ? -18.648 19.558 1.081 1.00 29.34 256 PHE A C 1
ATOM 2056 O O . PHE A 1 256 ? -19.656 19.013 1.530 1.00 29.34 256 PHE A O 1
ATOM 2063 N N . ASP A 1 257 ? -18.205 20.734 1.534 1.00 28.02 257 ASP A N 1
ATOM 2064 C CA . ASP A 1 257 ? -19.066 21.653 2.286 1.00 28.02 257 ASP A CA 1
ATOM 2065 C C . ASP A 1 257 ? -20.122 22.190 1.310 1.00 28.02 257 ASP A C 1
ATOM 2067 O O . ASP A 1 257 ? -19.946 23.205 0.634 1.00 28.02 257 ASP A O 1
ATOM 2071 N N . THR A 1 258 ? -21.224 21.450 1.189 1.00 36.06 258 THR A N 1
ATOM 2072 C CA . THR A 1 258 ? -22.480 22.035 0.727 1.00 36.06 258 THR A CA 1
ATOM 2073 C C . THR A 1 258 ? -23.050 22.813 1.906 1.00 36.06 258 THR A C 1
ATOM 2075 O O . THR A 1 258 ? -23.383 22.241 2.937 1.00 36.06 258 THR A O 1
ATOM 2078 N N . LEU A 1 259 ? -23.056 24.128 1.713 1.00 40.47 259 LEU A N 1
ATOM 2079 C CA . LEU A 1 259 ? -23.582 25.206 2.543 1.00 40.47 259 LEU A CA 1
ATOM 2080 C C . LEU A 1 259 ? -24.804 24.825 3.394 1.00 40.47 259 LEU A C 1
ATOM 2082 O O . LEU A 1 259 ? -25.778 24.301 2.861 1.00 40.47 259 LEU A O 1
ATOM 2086 N N . ASP A 1 260 ? -24.798 25.257 4.655 1.00 28.83 260 ASP A N 1
ATOM 2087 C CA . ASP A 1 260 ? -26.029 25.657 5.338 1.00 28.83 260 ASP A CA 1
ATOM 2088 C C . ASP A 1 260 ? -25.781 27.005 6.039 1.00 28.83 260 ASP A C 1
ATOM 2090 O O . ASP A 1 260 ? -25.152 27.102 7.096 1.00 28.83 260 ASP A O 1
ATOM 2094 N N . GLU A 1 261 ? -26.211 28.081 5.376 1.00 38.81 261 GLU A N 1
ATOM 2095 C CA . GLU A 1 261 ? -26.503 29.353 6.031 1.00 38.81 261 GLU A CA 1
ATOM 2096 C C . GLU A 1 261 ? -27.804 29.183 6.833 1.00 38.81 261 GLU A C 1
ATOM 2098 O O . GLU A 1 261 ? -28.770 28.621 6.330 1.00 38.81 261 GLU A O 1
ATOM 2103 N N . ASN A 1 262 ? -27.837 29.746 8.045 1.00 33.59 262 ASN A N 1
ATOM 2104 C CA . ASN A 1 262 ? -28.934 29.764 9.028 1.00 33.59 262 ASN A CA 1
ATOM 2105 C C . ASN A 1 262 ? -29.090 28.560 9.973 1.00 33.59 262 ASN A C 1
ATOM 2107 O O . ASN A 1 262 ? -30.029 27.779 9.865 1.00 33.59 262 ASN A O 1
ATOM 2111 N N . ALA A 1 263 ? -28.327 28.592 11.071 1.00 29.61 263 ALA A N 1
ATOM 2112 C CA . ALA A 1 263 ? -28.870 28.297 12.404 1.00 29.61 263 ALA A CA 1
ATOM 2113 C C . ALA A 1 263 ? -28.009 28.919 13.522 1.00 29.61 263 ALA A C 1
ATOM 2115 O O . ALA A 1 263 ? -27.417 28.227 14.348 1.00 29.61 263 ALA A O 1
ATOM 2116 N N . SER A 1 264 ? -27.955 30.252 13.588 1.00 34.06 264 SER A N 1
ATOM 2117 C CA . SER A 1 264 ? -27.636 30.928 14.851 1.00 34.06 264 SER A CA 1
ATOM 2118 C C . SER A 1 264 ? -28.876 30.912 15.739 1.00 34.06 264 SER A C 1
ATOM 2120 O O . SER A 1 264 ? -29.749 31.753 15.554 1.00 34.06 264 SER A O 1
ATOM 2122 N N . ALA A 1 265 ? -28.952 29.977 16.690 1.00 33.81 265 ALA A N 1
ATOM 2123 C CA . ALA A 1 265 ? -29.534 30.200 18.019 1.00 33.81 265 ALA A CA 1
ATOM 2124 C C . ALA A 1 265 ? -29.408 28.953 18.919 1.00 33.81 265 ALA A C 1
ATOM 2126 O O . ALA A 1 265 ? -29.991 27.910 18.643 1.00 33.81 265 ALA A O 1
ATOM 2127 N N . SER A 1 266 ? -28.749 29.164 20.065 1.00 30.30 266 SER A N 1
ATOM 2128 C CA . SER A 1 266 ? -28.995 28.497 21.357 1.00 30.30 266 SER A CA 1
ATOM 2129 C C . SER A 1 266 ? -28.223 27.212 21.707 1.00 30.30 266 SER A C 1
ATOM 2131 O O . SER A 1 266 ? -28.703 26.097 21.565 1.00 30.30 266 SER A O 1
ATOM 2133 N N . ALA A 1 267 ? -27.078 27.459 22.355 1.00 31.02 267 ALA A N 1
ATOM 2134 C CA . ALA A 1 267 ? -26.694 26.945 23.679 1.00 31.02 267 ALA A CA 1
ATOM 2135 C C . ALA A 1 267 ? -26.304 25.457 23.882 1.00 31.02 267 ALA A C 1
ATOM 2137 O O . ALA A 1 267 ? -27.135 24.586 24.100 1.00 31.02 267 ALA A O 1
ATOM 2138 N N . SER A 1 268 ? -24.981 25.296 24.052 1.00 30.12 268 SER A N 1
ATOM 2139 C CA . SER A 1 268 ? -24.302 24.677 25.211 1.00 30.12 268 SER A CA 1
ATOM 2140 C C . SER A 1 268 ? -24.282 23.149 25.367 1.00 30.12 268 SER A C 1
ATOM 2142 O O . SER A 1 268 ? -25.254 22.559 25.817 1.00 30.12 268 SER A O 1
ATOM 2144 N N . LEU A 1 269 ? -23.090 22.548 25.197 1.00 30.14 269 LEU A N 1
ATOM 2145 C CA . LEU A 1 269 ? -22.279 21.964 26.293 1.00 30.14 269 LEU A CA 1
ATOM 2146 C C . LEU A 1 269 ? -20.952 21.353 25.769 1.00 30.14 269 LEU A C 1
ATOM 2148 O O . LEU A 1 269 ? -20.930 20.329 25.100 1.00 30.14 269 LEU A O 1
ATOM 2152 N N . SER A 1 270 ? -19.852 22.039 26.103 1.00 39.09 270 SER A N 1
ATOM 2153 C CA . SER A 1 270 ? -18.492 21.553 26.419 1.00 39.09 270 SER A CA 1
ATOM 2154 C C . SER A 1 270 ? -17.928 20.281 25.755 1.00 39.09 270 SER A C 1
ATOM 2156 O O . SER A 1 270 ? -18.185 19.172 26.216 1.00 39.09 270 SER A O 1
ATOM 2158 N N . SER A 1 271 ? -16.957 20.464 24.850 1.00 28.25 271 SER A N 1
ATOM 2159 C CA . SER A 1 271 ? -15.682 19.730 24.908 1.00 28.25 271 SER A CA 1
ATOM 2160 C C . SER A 1 271 ? -14.582 20.517 24.183 1.00 28.25 271 SER A C 1
ATOM 2162 O O . SER A 1 271 ? -14.767 21.004 23.070 1.00 28.25 271 SER A O 1
ATOM 2164 N N . SER A 1 272 ? -13.463 20.733 24.865 1.00 34.72 272 SER A N 1
ATOM 2165 C CA . SER A 1 272 ? -12.368 21.620 24.473 1.00 34.72 272 SER A CA 1
ATOM 2166 C C . SER A 1 272 ? -11.575 21.094 23.271 1.00 34.72 272 SER A C 1
ATOM 2168 O O . SER A 1 272 ? -10.763 20.187 23.431 1.00 34.72 272 SER A O 1
ATOM 2170 N N . ASN A 1 273 ? -11.727 21.728 22.106 1.00 31.33 273 ASN A N 1
ATOM 2171 C CA . ASN A 1 273 ? -10.755 21.652 21.013 1.00 31.33 273 ASN A CA 1
ATOM 2172 C C . ASN A 1 273 ? -10.004 22.984 20.928 1.00 31.33 273 ASN A C 1
ATOM 2174 O O . ASN A 1 273 ? -10.542 23.991 20.469 1.00 31.33 273 ASN A O 1
ATOM 2178 N N . THR A 1 274 ? -8.754 23.001 21.384 1.00 36.59 274 THR A N 1
ATOM 2179 C CA . THR A 1 274 ? -7.843 24.127 21.172 1.00 36.59 274 THR A CA 1
ATOM 2180 C C . THR A 1 274 ? -7.291 24.060 19.748 1.00 36.59 274 THR A C 1
ATOM 2182 O O . THR A 1 274 ? -6.505 23.185 19.396 1.00 36.59 274 THR A O 1
ATOM 2185 N N . THR A 1 275 ? -7.699 24.997 18.895 1.00 41.31 275 THR A N 1
ATOM 2186 C CA . THR A 1 275 ? -7.033 25.243 17.609 1.00 41.31 275 THR A CA 1
ATOM 2187 C C . THR A 1 275 ? -5.589 25.703 17.860 1.00 41.31 275 THR A C 1
ATOM 2189 O O . THR A 1 275 ? -5.393 26.592 18.696 1.00 41.31 275 THR A O 1
ATOM 2192 N N . PRO A 1 276 ? -4.568 25.159 17.171 1.00 42.56 276 PRO A N 1
ATOM 2193 C CA . PRO A 1 276 ? -3.186 25.580 17.383 1.00 42.56 276 PRO A CA 1
ATOM 2194 C C . PRO A 1 276 ? -2.983 27.044 16.957 1.00 42.56 276 PRO A C 1
ATOM 2196 O O . PRO A 1 276 ? -3.451 27.476 15.906 1.00 42.56 276 PRO A O 1
ATOM 2199 N N . SER A 1 277 ? -2.278 27.810 17.796 1.00 51.25 277 SER A N 1
ATOM 2200 C CA . SER A 1 277 ? -1.935 29.219 17.556 1.00 51.25 277 SER A CA 1
ATOM 2201 C C . SER A 1 277 ? -1.205 29.412 16.217 1.00 51.25 277 SER A C 1
ATOM 2203 O O . SER A 1 277 ? -0.360 28.596 15.845 1.00 51.25 277 SER A O 1
ATOM 2205 N N . LYS A 1 278 ? -1.457 30.538 15.528 1.00 58.69 278 LYS A N 1
ATOM 2206 C CA . LYS A 1 278 ? -0.755 30.946 14.290 1.00 58.69 278 LYS A CA 1
ATOM 2207 C C . LYS A 1 278 ? 0.776 30.925 14.434 1.00 58.69 278 LYS A C 1
ATOM 2209 O O . LYS A 1 278 ? 1.470 30.678 13.451 1.00 58.69 278 LYS A O 1
ATOM 2214 N N . SER A 1 279 ? 1.300 31.138 15.647 1.00 59.16 279 SER A N 1
ATOM 2215 C CA . SER A 1 279 ? 2.737 31.030 15.941 1.00 59.16 279 SER A CA 1
ATOM 2216 C C . SER A 1 279 ? 3.267 29.605 15.760 1.00 59.16 279 SER A C 1
ATOM 2218 O O . SER A 1 279 ? 4.318 29.417 15.159 1.00 59.16 279 SER A O 1
ATOM 2220 N N . LYS A 1 280 ? 2.494 28.601 16.187 1.00 69.31 280 LYS A N 1
ATOM 2221 C CA . LYS A 1 280 ? 2.859 27.181 16.120 1.00 69.31 280 LYS A CA 1
ATOM 2222 C C . LYS A 1 280 ? 2.821 26.644 14.689 1.00 69.31 280 LYS A C 1
ATO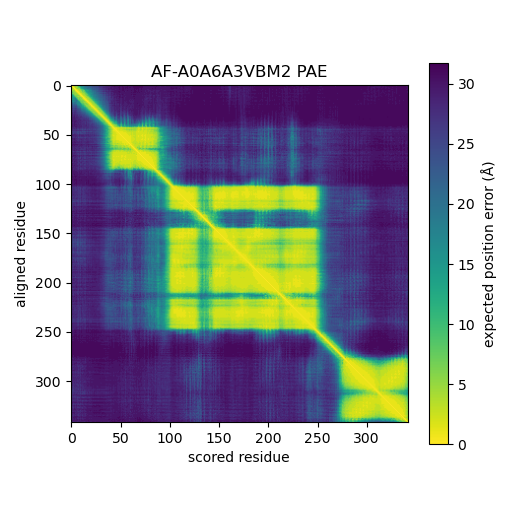M 2224 O O . LYS A 1 280 ? 3.636 25.813 14.316 1.00 69.31 280 LYS A O 1
ATOM 2229 N N . VAL A 1 281 ? 1.910 27.161 13.862 1.00 70.06 281 VAL A N 1
ATOM 2230 C CA . VAL A 1 281 ? 1.864 26.842 12.423 1.00 70.06 281 VAL A CA 1
ATOM 2231 C C . VAL A 1 281 ? 3.106 27.376 11.703 1.00 70.06 281 VAL A C 1
ATOM 2233 O O . VAL A 1 281 ? 3.704 26.661 10.905 1.00 70.06 281 VAL A O 1
ATOM 2236 N N . ARG A 1 282 ? 3.526 28.609 12.015 1.00 73.38 282 ARG A N 1
ATOM 2237 C CA . ARG A 1 282 ? 4.719 29.225 11.417 1.00 73.38 282 ARG A CA 1
ATOM 2238 C C . ARG A 1 282 ? 6.006 28.502 11.823 1.00 73.38 282 ARG A C 1
ATOM 2240 O O . ARG A 1 282 ? 6.861 28.283 10.974 1.00 73.38 282 ARG A O 1
ATOM 2247 N N . GLU A 1 283 ? 6.102 28.079 13.080 1.00 78.31 283 GLU A N 1
ATOM 2248 C CA . GLU A 1 283 ? 7.227 27.290 13.592 1.00 78.31 283 GLU A CA 1
ATOM 2249 C C . GLU A 1 283 ? 7.327 25.915 12.909 1.00 78.31 283 GLU A C 1
ATOM 2251 O O . GLU A 1 283 ? 8.402 25.509 12.475 1.00 78.31 283 GLU A O 1
ATOM 2256 N N . LEU A 1 284 ? 6.201 25.214 12.728 1.00 77.69 284 LEU A N 1
ATOM 2257 C CA . LEU A 1 284 ? 6.171 23.938 12.002 1.00 77.69 284 LEU A CA 1
ATOM 2258 C C . LEU A 1 284 ? 6.568 24.099 10.527 1.00 77.69 284 LEU A C 1
ATOM 2260 O O . LEU A 1 284 ? 7.257 23.240 9.977 1.00 77.69 284 LEU A O 1
ATOM 2264 N N . GLN A 1 285 ? 6.172 25.206 9.894 1.00 77.19 285 GLN A N 1
ATOM 2265 C CA . GLN A 1 285 ? 6.570 25.526 8.524 1.00 77.19 285 GLN A CA 1
ATOM 2266 C C . GLN A 1 285 ? 8.079 25.813 8.419 1.00 77.19 285 GLN A C 1
ATOM 2268 O O . GLN A 1 285 ? 8.720 25.380 7.461 1.00 77.19 285 GLN A O 1
ATOM 2273 N N . GLU A 1 286 ? 8.664 26.487 9.410 1.00 80.81 286 GLU A N 1
ATOM 2274 C CA . GL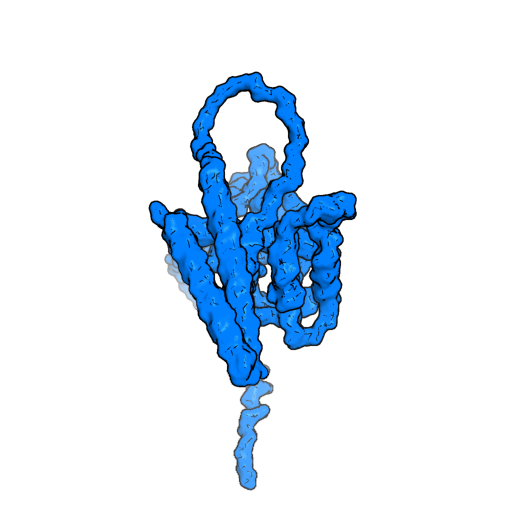U A 1 286 ? 10.108 26.739 9.483 1.00 80.81 286 GLU A CA 1
ATOM 2275 C C . GLU A 1 286 ? 10.903 25.443 9.714 1.00 80.81 286 GLU A C 1
ATOM 2277 O O . GLU A 1 286 ? 11.845 25.171 8.967 1.00 80.81 286 GLU A O 1
ATOM 2282 N N . LYS A 1 287 ? 10.458 24.572 10.636 1.00 82.69 287 LYS A N 1
ATOM 2283 C CA . LYS A 1 287 ? 11.034 23.226 10.836 1.00 82.69 287 LYS A CA 1
ATOM 2284 C C . LYS A 1 287 ? 10.988 22.397 9.549 1.00 82.69 287 LYS A C 1
ATOM 2286 O O . LYS A 1 287 ? 11.985 21.776 9.183 1.00 82.69 287 LYS A O 1
ATOM 2291 N N . SER A 1 288 ? 9.861 22.427 8.834 1.00 81.94 288 SER A N 1
ATOM 2292 C CA . SER A 1 288 ? 9.714 21.734 7.549 1.00 81.94 288 SER A CA 1
ATOM 2293 C C . SER A 1 288 ? 10.696 22.254 6.496 1.00 81.94 288 SER A C 1
ATOM 2295 O O . SER A 1 288 ? 11.287 21.452 5.783 1.00 81.94 288 SER A O 1
ATOM 2297 N N . SER A 1 289 ? 10.895 23.573 6.412 1.00 81.44 289 SER A N 1
ATOM 2298 C CA . SER A 1 289 ? 11.853 24.183 5.480 1.00 81.44 289 SER A CA 1
ATOM 2299 C C . SER A 1 289 ? 13.294 23.753 5.781 1.00 81.44 289 SER A C 1
ATOM 2301 O O . SER A 1 289 ? 14.039 23.371 4.878 1.00 81.44 289 SER A O 1
ATOM 2303 N N . ILE A 1 290 ? 13.675 23.729 7.065 1.00 83.75 290 ILE A N 1
ATOM 2304 C CA . ILE A 1 290 ? 15.017 23.303 7.487 1.00 83.75 290 ILE A CA 1
ATOM 2305 C C . ILE A 1 290 ? 15.271 21.824 7.166 1.00 83.75 290 ILE A C 1
ATOM 2307 O O . ILE A 1 290 ? 16.363 21.473 6.719 1.00 83.75 290 ILE A O 1
ATOM 2311 N N . LEU A 1 291 ? 14.271 20.956 7.342 1.00 83.38 291 LEU A N 1
ATOM 2312 C CA . LEU A 1 291 ? 14.388 19.536 6.997 1.00 83.38 291 LEU A CA 1
ATOM 2313 C C . LEU A 1 291 ? 14.580 19.310 5.490 1.00 83.38 291 LEU A C 1
ATOM 2315 O O . LEU A 1 291 ? 15.380 18.454 5.113 1.00 83.38 291 LEU A O 1
ATOM 2319 N N . THR A 1 292 ? 13.917 20.097 4.638 1.00 81.62 292 THR A N 1
ATOM 2320 C CA . THR A 1 292 ? 14.136 20.060 3.183 1.00 81.62 292 THR A CA 1
ATOM 2321 C C . THR A 1 292 ? 15.572 20.446 2.830 1.00 81.62 292 THR A C 1
ATOM 2323 O O . THR A 1 292 ? 16.254 19.679 2.152 1.00 81.62 292 THR A O 1
ATOM 2326 N N . MET A 1 293 ? 16.072 21.564 3.373 1.00 81.12 293 MET A N 1
ATOM 2327 C CA . MET A 1 293 ? 17.454 22.011 3.139 1.00 81.12 293 MET A CA 1
ATOM 2328 C C . MET A 1 293 ? 18.487 20.970 3.601 1.00 81.12 293 MET A C 1
ATOM 2330 O O . MET A 1 293 ? 19.472 20.720 2.912 1.00 81.12 293 MET A O 1
ATOM 2334 N N . LEU A 1 294 ? 18.249 20.285 4.727 1.00 85.31 294 LEU A N 1
ATOM 2335 C CA . LEU A 1 294 ? 19.108 19.182 5.181 1.00 85.31 294 LEU A CA 1
ATOM 2336 C C . LEU A 1 294 ? 19.096 17.977 4.230 1.00 85.31 294 LEU A C 1
ATOM 2338 O O . LEU A 1 294 ? 20.126 17.318 4.062 1.00 85.31 294 LEU A O 1
ATOM 2342 N N . GLY A 1 295 ? 17.948 17.681 3.618 1.00 79.12 295 GLY A N 1
ATOM 2343 C CA . GLY A 1 295 ? 17.826 16.651 2.589 1.00 79.12 295 GLY A CA 1
ATOM 2344 C C . GLY A 1 295 ? 18.631 16.989 1.334 1.00 79.12 295 GLY A C 1
ATOM 2345 O O . GLY A 1 295 ? 19.322 16.120 0.799 1.00 79.12 295 GLY A O 1
ATOM 2346 N N . ASP A 1 296 ? 18.596 18.250 0.907 1.00 82.06 296 ASP A N 1
ATOM 2347 C CA . ASP A 1 296 ? 19.352 18.732 -0.250 1.00 82.06 296 ASP A CA 1
ATOM 2348 C C . ASP A 1 296 ? 20.862 18.713 0.001 1.00 82.06 296 ASP A C 1
ATOM 2350 O O . ASP A 1 296 ? 21.601 18.175 -0.824 1.00 82.06 296 ASP A O 1
ATOM 2354 N N . ILE A 1 297 ? 21.318 19.174 1.171 1.00 83.06 297 ILE A N 1
ATOM 2355 C CA . ILE A 1 297 ? 22.736 19.102 1.556 1.00 83.06 297 ILE A CA 1
ATOM 2356 C C . ILE A 1 297 ? 23.218 17.648 1.601 1.00 83.06 297 ILE A C 1
ATOM 2358 O O . ILE A 1 297 ? 24.303 17.335 1.117 1.00 83.06 297 ILE A O 1
ATOM 2362 N N . ARG A 1 298 ? 22.412 16.721 2.137 1.00 88.94 298 ARG A N 1
ATOM 2363 C CA . ARG A 1 298 ? 22.771 15.293 2.159 1.00 88.94 298 ARG A CA 1
ATOM 2364 C C . ARG A 1 298 ? 22.947 14.722 0.748 1.00 88.94 298 ARG A C 1
ATOM 2366 O O . ARG A 1 298 ? 23.807 13.866 0.557 1.00 88.94 298 ARG A O 1
ATOM 2373 N N . ARG A 1 299 ? 22.139 15.173 -0.217 1.00 88.69 299 ARG A N 1
ATOM 2374 C CA . ARG A 1 299 ? 22.249 14.766 -1.624 1.00 88.69 299 ARG A CA 1
ATOM 2375 C C . ARG A 1 299 ? 23.531 15.305 -2.252 1.00 88.69 299 ARG A C 1
ATOM 2377 O O . ARG A 1 299 ? 24.296 14.510 -2.780 1.00 88.69 299 ARG A O 1
ATOM 2384 N N . GLN A 1 300 ? 23.793 16.602 -2.090 1.00 86.25 300 GLN A N 1
ATOM 2385 C CA . GLN A 1 300 ? 24.999 17.252 -2.611 1.00 86.25 300 GLN A CA 1
ATOM 2386 C C . GLN A 1 300 ? 26.281 16.646 -2.030 1.00 86.25 300 GLN A C 1
ATOM 2388 O O . GLN A 1 300 ? 27.224 16.393 -2.767 1.00 86.25 300 GLN A O 1
ATOM 2393 N N . LEU A 1 301 ? 26.300 16.316 -0.733 1.00 85.38 301 LEU A N 1
ATOM 2394 C CA . LEU A 1 301 ? 27.429 15.606 -0.122 1.00 85.38 301 LEU A CA 1
ATOM 2395 C C . LEU A 1 301 ? 27.659 14.229 -0.760 1.00 85.38 301 LEU A C 1
ATOM 2397 O O . LEU A 1 301 ? 28.800 13.854 -0.991 1.00 85.38 301 LEU A O 1
ATOM 2401 N N . ALA A 1 302 ? 26.593 13.491 -1.086 1.00 86.75 302 ALA A N 1
ATOM 2402 C CA . ALA A 1 302 ? 26.714 12.195 -1.752 1.00 86.75 302 ALA A CA 1
ATOM 2403 C C . ALA A 1 302 ? 27.157 12.311 -3.222 1.00 86.75 302 ALA A C 1
ATOM 2405 O O . ALA A 1 302 ? 27.782 11.383 -3.732 1.00 86.75 302 ALA A O 1
ATOM 2406 N N . ASP A 1 303 ? 26.809 13.405 -3.906 1.00 84.62 303 ASP A N 1
ATOM 2407 C CA . ASP A 1 303 ? 27.314 13.727 -5.246 1.00 84.62 303 ASP A CA 1
ATOM 2408 C C . ASP A 1 303 ? 28.811 14.064 -5.189 1.00 84.62 303 ASP A C 1
ATOM 2410 O O . ASP A 1 303 ? 29.602 13.439 -5.892 1.00 84.62 303 ASP A O 1
ATOM 2414 N N . ILE A 1 304 ? 29.220 14.939 -4.266 1.00 89.25 304 ILE A N 1
ATOM 2415 C CA . ILE A 1 304 ? 30.628 15.307 -4.060 1.00 89.25 304 ILE A CA 1
ATOM 2416 C C . ILE A 1 304 ? 31.470 14.092 -3.657 1.00 89.25 304 ILE A C 1
ATOM 2418 O O . ILE A 1 304 ? 32.535 13.878 -4.225 1.00 89.25 304 ILE A O 1
ATOM 2422 N N . ASP A 1 305 ? 30.987 13.246 -2.741 1.00 88.00 305 ASP A N 1
ATOM 2423 C CA . ASP A 1 305 ? 31.694 12.021 -2.344 1.00 88.00 305 ASP A CA 1
ATOM 2424 C C . ASP A 1 305 ? 31.889 11.060 -3.540 1.00 88.00 305 ASP A C 1
ATOM 2426 O O . ASP A 1 305 ? 32.877 10.329 -3.579 1.00 88.00 305 ASP A O 1
ATOM 2430 N N . ARG A 1 306 ? 30.985 11.060 -4.536 1.00 90.25 306 ARG A N 1
ATOM 2431 C CA . ARG A 1 306 ? 31.160 10.300 -5.791 1.00 90.25 306 ARG A CA 1
ATOM 2432 C C . ARG A 1 306 ? 32.152 10.961 -6.741 1.00 90.25 306 ARG A C 1
ATOM 2434 O O . ARG A 1 306 ? 32.925 10.255 -7.384 1.00 90.25 306 ARG A O 1
ATOM 2441 N N . GLU A 1 307 ? 32.125 12.284 -6.847 1.00 89.50 307 GLU A N 1
ATOM 2442 C CA . GLU A 1 307 ? 33.039 13.039 -7.708 1.00 89.50 307 GLU A CA 1
ATOM 2443 C C . GLU A 1 307 ? 34.483 12.967 -7.199 1.00 89.50 307 GLU A C 1
ATOM 2445 O O . GLU A 1 307 ? 35.394 12.766 -7.999 1.00 89.50 307 GLU A O 1
ATOM 2450 N N . ILE A 1 308 ? 34.691 12.998 -5.878 1.00 89.75 308 ILE A N 1
ATOM 2451 C CA . ILE A 1 308 ? 36.004 12.846 -5.230 1.00 89.75 308 ILE A CA 1
ATOM 2452 C C . ILE A 1 308 ? 36.703 11.543 -5.652 1.00 89.75 308 ILE A C 1
ATOM 2454 O O . ILE A 1 308 ? 37.911 11.539 -5.869 1.00 89.75 308 ILE A O 1
ATOM 2458 N N . VAL A 1 309 ? 35.961 10.442 -5.827 1.00 87.69 309 VAL A N 1
ATOM 2459 C CA . VAL A 1 309 ? 36.523 9.132 -6.224 1.00 87.69 309 VAL A CA 1
ATOM 2460 C C . VAL A 1 309 ? 37.163 9.164 -7.617 1.00 87.69 309 VAL A C 1
ATOM 2462 O O . VAL A 1 309 ? 38.046 8.357 -7.912 1.00 87.69 309 VAL A O 1
ATOM 2465 N N . HIS A 1 310 ? 36.726 10.082 -8.478 1.00 85.62 310 HIS A N 1
ATOM 2466 C CA . HIS A 1 310 ? 37.149 10.170 -9.876 1.00 85.62 310 HIS A CA 1
ATOM 2467 C C . HIS A 1 310 ? 37.865 11.487 -10.212 1.00 85.62 310 HIS A C 1
ATOM 2469 O O . HIS A 1 310 ? 38.167 11.728 -11.382 1.00 85.62 310 HIS A O 1
ATOM 2475 N N . ALA A 1 311 ? 38.124 12.331 -9.212 1.00 85.38 311 ALA A N 1
ATOM 2476 C CA . ALA A 1 311 ? 38.702 13.654 -9.385 1.00 85.38 311 ALA A CA 1
ATOM 2477 C C . ALA A 1 311 ? 40.220 13.604 -9.624 1.00 85.38 311 ALA A C 1
ATOM 2479 O O . ALA A 1 311 ? 40.935 12.776 -9.059 1.00 85.38 311 ALA A O 1
ATOM 2480 N N . ASP A 1 312 ? 40.714 14.530 -10.446 1.00 88.62 312 ASP A N 1
ATOM 2481 C CA . ASP A 1 312 ? 42.139 14.855 -10.503 1.00 88.62 312 ASP A CA 1
ATOM 2482 C C . ASP A 1 312 ? 42.552 15.744 -9.316 1.00 88.62 312 ASP A C 1
ATOM 2484 O O . ASP A 1 312 ? 41.712 16.270 -8.590 1.00 88.62 312 ASP A O 1
ATOM 2488 N N . GLU A 1 313 ? 43.858 15.914 -9.107 1.00 81.69 313 GLU A N 1
ATOM 2489 C CA . GLU A 1 313 ? 44.421 16.611 -7.939 1.00 81.69 313 GLU A CA 1
ATOM 2490 C C . GLU A 1 313 ? 43.924 18.065 -7.805 1.00 81.69 313 GLU A C 1
ATOM 2492 O O . GLU A 1 313 ? 43.665 18.531 -6.700 1.00 81.69 313 GLU A O 1
ATOM 2497 N N . SER A 1 314 ? 43.695 18.759 -8.928 1.00 80.12 314 SER A N 1
ATOM 2498 C CA . SER A 1 314 ? 43.158 20.128 -8.932 1.00 80.12 314 SER A CA 1
ATOM 2499 C C . SER A 1 314 ? 41.658 20.180 -8.631 1.00 80.12 314 SER A C 1
ATOM 2501 O O . SER A 1 314 ? 41.175 21.170 -8.081 1.00 80.12 314 SER A O 1
ATOM 2503 N N . SER A 1 315 ? 40.903 19.159 -9.028 1.00 82.75 315 SER A N 1
ATOM 2504 C CA . SER A 1 315 ? 39.465 19.062 -8.772 1.00 82.75 315 SER A CA 1
ATOM 2505 C C . SER A 1 315 ? 39.174 18.551 -7.364 1.00 82.75 315 SER A C 1
ATOM 2507 O O . SER A 1 315 ? 38.150 18.923 -6.794 1.00 82.75 315 SER A O 1
ATOM 2509 N N . LEU A 1 316 ? 40.074 17.743 -6.797 1.00 88.56 316 LEU A N 1
ATOM 2510 C CA . LEU A 1 316 ? 39.975 17.192 -5.449 1.00 88.56 316 LEU A CA 1
ATOM 2511 C C . LEU A 1 316 ? 39.937 18.300 -4.391 1.00 88.56 316 LEU A C 1
ATOM 2513 O O . LEU A 1 316 ? 39.013 18.322 -3.585 1.00 88.56 316 LEU A O 1
ATOM 2517 N N . GLU A 1 317 ? 40.879 19.248 -4.436 1.00 90.06 317 GLU A N 1
ATOM 2518 C CA . GLU A 1 317 ? 40.955 20.356 -3.468 1.00 90.06 317 GLU A CA 1
ATOM 2519 C C . GLU A 1 317 ? 39.662 21.194 -3.478 1.00 90.06 317 GLU A C 1
ATOM 2521 O O . GLU A 1 317 ? 39.065 21.446 -2.432 1.00 90.06 317 GLU A O 1
ATOM 2526 N N . ARG A 1 318 ? 39.142 21.510 -4.672 1.00 91.25 318 ARG A N 1
ATOM 2527 C CA . ARG A 1 318 ? 37.868 22.228 -4.843 1.00 91.25 318 ARG A CA 1
ATOM 2528 C C . ARG A 1 318 ? 36.670 21.450 -4.286 1.00 91.25 318 ARG A C 1
ATOM 2530 O O . ARG A 1 318 ? 35.810 22.023 -3.624 1.00 91.25 318 ARG A O 1
ATOM 2537 N N . LEU A 1 319 ? 36.600 20.146 -4.552 1.00 88.62 319 LEU A N 1
ATOM 2538 C CA . LEU A 1 319 ? 35.513 19.290 -4.066 1.00 88.62 319 LEU A CA 1
ATOM 2539 C C . LEU A 1 319 ? 35.569 19.101 -2.544 1.00 88.62 319 LEU A C 1
ATOM 2541 O O . LEU A 1 319 ? 34.526 19.033 -1.894 1.00 88.62 319 LEU A O 1
ATOM 2545 N N . GLU A 1 320 ? 36.763 19.052 -1.954 1.00 89.75 320 GLU A N 1
ATOM 2546 C CA . GLU A 1 320 ? 36.944 19.007 -0.501 1.00 89.75 320 GLU A CA 1
ATOM 2547 C C . GLU A 1 320 ? 36.525 20.323 0.176 1.00 89.75 320 GLU A C 1
ATOM 2549 O O . GLU A 1 320 ? 35.888 20.288 1.236 1.00 89.75 320 GLU A O 1
ATOM 2554 N N . GLU A 1 321 ? 36.807 21.477 -0.433 1.00 92.50 321 GLU A N 1
ATOM 2555 C CA . GLU A 1 321 ? 36.312 22.783 0.026 1.00 92.50 321 GLU A CA 1
ATOM 2556 C C . GLU A 1 321 ? 34.778 22.852 0.006 1.00 92.50 321 GLU A C 1
ATOM 2558 O O . GLU A 1 321 ? 34.159 23.172 1.030 1.00 92.50 321 GLU A O 1
ATOM 2563 N N . ASP A 1 322 ? 34.157 22.468 -1.113 1.00 89.81 322 ASP A N 1
ATOM 2564 C CA . ASP A 1 322 ? 32.697 22.432 -1.267 1.00 89.81 322 ASP A CA 1
ATOM 2565 C C . ASP A 1 322 ? 32.051 21.472 -0.249 1.00 89.81 322 ASP A C 1
ATOM 2567 O O . ASP A 1 322 ? 31.052 21.799 0.408 1.00 89.81 322 ASP A O 1
ATOM 2571 N N . ARG A 1 323 ? 32.667 20.302 -0.029 1.00 91.94 323 ARG A N 1
ATOM 2572 C CA . ARG A 1 323 ? 32.244 19.329 0.987 1.00 91.94 323 ARG A CA 1
ATOM 2573 C C . ARG A 1 323 ? 32.275 19.923 2.393 1.00 91.94 323 ARG A C 1
ATOM 2575 O O . ARG A 1 323 ? 31.332 19.736 3.167 1.00 91.94 323 ARG A O 1
ATOM 2582 N N . ASN A 1 324 ? 33.347 20.630 2.742 1.00 91.06 324 ASN A N 1
ATOM 2583 C CA . ASN A 1 324 ? 33.510 21.243 4.059 1.00 91.06 324 ASN A CA 1
ATOM 2584 C C . ASN A 1 324 ? 32.500 22.375 4.295 1.00 91.06 324 ASN A C 1
ATOM 2586 O O . ASN A 1 324 ? 31.939 22.475 5.393 1.00 91.06 324 ASN A O 1
ATOM 2590 N N . LEU A 1 325 ? 32.205 23.175 3.267 1.00 93.31 325 LEU A N 1
ATOM 2591 C CA . LEU A 1 325 ? 31.191 24.229 3.326 1.00 93.31 325 LEU A CA 1
ATOM 2592 C C . LEU A 1 325 ? 29.799 23.653 3.625 1.00 93.31 325 LEU A C 1
ATOM 2594 O O . LEU A 1 325 ? 29.118 24.106 4.550 1.00 93.31 325 LEU A O 1
ATOM 2598 N N . LEU A 1 326 ? 29.410 22.598 2.908 1.00 87.56 326 LEU A N 1
ATOM 2599 C CA . LEU A 1 326 ? 28.124 21.924 3.092 1.00 87.56 326 LEU A CA 1
ATOM 2600 C C . LEU A 1 326 ? 28.003 21.240 4.458 1.00 87.56 326 LEU A C 1
ATOM 2602 O O . LEU A 1 326 ? 26.935 21.254 5.077 1.00 87.56 326 LEU A O 1
ATOM 2606 N N . LEU A 1 327 ? 29.092 20.670 4.978 1.00 85.62 327 LEU A N 1
ATOM 2607 C CA . LEU A 1 327 ? 29.116 20.116 6.334 1.00 85.62 327 LEU A CA 1
ATOM 2608 C C . LEU A 1 327 ? 28.927 21.200 7.403 1.00 85.62 327 LEU A C 1
ATOM 2610 O O . LEU A 1 327 ? 28.194 20.977 8.374 1.00 85.62 327 LEU A O 1
ATOM 2614 N N . HIS A 1 328 ? 29.533 22.374 7.217 1.00 91.19 328 HIS A N 1
ATOM 2615 C CA . HIS A 1 328 ? 29.348 23.516 8.109 1.00 91.19 328 HIS A CA 1
ATOM 2616 C C . HIS A 1 328 ? 27.903 24.042 8.060 1.00 91.19 328 HIS A C 1
ATOM 2618 O O . HIS A 1 328 ? 27.279 24.256 9.105 1.00 91.19 328 HIS A O 1
ATOM 2624 N N . GLU A 1 329 ? 27.323 24.175 6.865 1.00 86.94 329 GLU A N 1
ATOM 2625 C CA . GLU A 1 329 ? 25.925 24.583 6.686 1.00 86.94 329 GLU A CA 1
ATOM 2626 C C . GLU A 1 329 ? 24.949 23.585 7.327 1.00 86.94 329 GLU A C 1
ATOM 2628 O O . GLU A 1 329 ? 24.069 23.976 8.104 1.00 86.94 329 GLU A O 1
ATOM 2633 N N . ARG A 1 330 ? 25.164 22.280 7.108 1.00 90.81 330 ARG A N 1
ATOM 2634 C CA . ARG A 1 330 ? 24.409 21.199 7.758 1.00 90.81 330 ARG A CA 1
ATOM 2635 C C . ARG A 1 330 ? 24.432 21.336 9.277 1.00 90.81 330 ARG A C 1
ATOM 2637 O O . ARG A 1 330 ? 23.391 21.205 9.923 1.00 90.81 330 ARG A O 1
ATOM 2644 N N . GLN A 1 331 ? 25.602 21.592 9.859 1.00 85.44 331 GLN A N 1
ATOM 2645 C CA . GLN A 1 331 ? 25.740 21.734 11.306 1.00 85.44 331 GLN A CA 1
ATOM 2646 C C . GLN A 1 331 ? 25.001 22.975 11.834 1.00 85.44 331 GLN A C 1
ATOM 2648 O O . GLN A 1 331 ? 24.373 22.914 12.898 1.00 85.44 331 GLN A O 1
ATOM 2653 N N . GLY A 1 332 ? 25.000 24.074 11.074 1.00 89.50 332 GLY A N 1
ATOM 2654 C CA . GLY A 1 332 ? 24.211 25.270 11.374 1.00 89.50 332 GLY A CA 1
ATOM 2655 C C . GLY A 1 332 ? 22.702 25.001 11.373 1.00 89.50 332 GLY A C 1
ATOM 2656 O O . GLY A 1 332 ? 22.001 25.399 12.305 1.00 89.50 332 GLY A O 1
ATOM 2657 N N . LEU A 1 333 ? 22.198 24.268 10.377 1.00 87.50 333 LEU A N 1
ATOM 2658 C CA . LEU A 1 333 ? 20.781 23.898 10.276 1.00 87.50 333 LEU A CA 1
ATOM 2659 C C . LEU A 1 333 ? 20.337 22.929 11.384 1.00 87.50 333 LEU A C 1
ATOM 2661 O O . LEU A 1 333 ? 19.272 23.117 11.973 1.00 87.50 333 LEU A O 1
ATOM 2665 N N . ILE A 1 334 ? 21.168 21.941 11.733 1.00 85.31 334 ILE A N 1
ATOM 2666 C CA . ILE A 1 334 ? 20.914 21.031 12.867 1.00 85.31 334 ILE A CA 1
ATOM 2667 C C . ILE A 1 334 ? 20.846 21.806 14.190 1.00 85.31 334 ILE A C 1
ATOM 2669 O O . ILE A 1 334 ? 19.994 21.524 15.034 1.00 85.31 334 ILE A O 1
ATOM 2673 N N . SER A 1 335 ? 21.721 22.799 14.368 1.00 88.00 335 SER A N 1
ATOM 2674 C CA . SER A 1 335 ? 21.732 23.640 15.571 1.00 88.00 335 SER A CA 1
ATOM 2675 C C . SER A 1 335 ? 20.472 24.507 15.665 1.00 88.00 335 SER A C 1
ATOM 2677 O O . SER A 1 335 ? 19.893 24.616 16.745 1.00 88.00 335 SER A O 1
ATOM 2679 N N . LYS A 1 336 ? 19.992 25.049 14.535 1.00 85.12 336 LYS A N 1
ATOM 2680 C CA . LYS A 1 336 ? 18.711 25.773 14.465 1.00 85.12 336 LYS A CA 1
ATOM 2681 C C . LYS A 1 336 ? 17.526 24.879 14.833 1.00 85.12 336 LYS A C 1
ATOM 2683 O O . LYS A 1 336 ? 16.722 25.284 15.661 1.00 85.12 336 LYS A O 1
ATOM 2688 N N . LEU A 1 337 ? 17.450 23.652 14.303 1.00 82.06 337 LEU A N 1
ATOM 2689 C CA . LEU A 1 337 ? 16.389 22.697 14.664 1.00 82.06 337 LEU A CA 1
ATOM 2690 C C . LEU A 1 337 ? 16.367 22.389 16.162 1.00 82.06 337 LEU A C 1
ATOM 2692 O O . LEU A 1 337 ? 15.307 22.448 16.777 1.00 82.06 337 LEU A O 1
ATOM 2696 N N . ARG A 1 338 ? 17.538 22.131 16.758 1.00 81.56 338 ARG A N 1
ATOM 2697 C CA . ARG A 1 338 ? 17.655 21.846 18.195 1.00 81.56 338 ARG A CA 1
ATOM 2698 C C . ARG A 1 338 ? 17.224 23.036 19.066 1.00 81.56 338 ARG A C 1
ATOM 2700 O O . ARG A 1 338 ? 16.717 22.825 20.161 1.00 81.56 338 ARG A O 1
ATOM 2707 N N . GLY A 1 339 ? 17.402 24.266 18.581 1.00 73.31 339 GLY A N 1
ATOM 2708 C CA . GLY A 1 339 ? 16.953 25.485 19.260 1.00 73.31 339 GLY A CA 1
ATOM 2709 C C . GLY A 1 339 ? 15.435 25.696 19.259 1.00 73.31 339 GLY A C 1
ATOM 2710 O O . GLY A 1 339 ? 14.948 26.469 20.072 1.00 73.31 339 GLY A O 1
ATOM 2711 N N . HIS A 1 340 ? 14.684 25.010 18.391 1.00 62.91 340 HIS A N 1
ATOM 2712 C CA . HIS A 1 340 ? 13.217 25.054 18.378 1.00 62.91 340 HIS A CA 1
ATOM 2713 C C . HIS A 1 340 ? 12.557 23.959 19.243 1.00 62.91 340 HIS A C 1
ATOM 2715 O O . HIS A 1 340 ? 11.331 23.850 19.258 1.00 62.91 340 HIS A O 1
ATOM 2721 N N . ASP A 1 341 ? 13.344 23.097 19.893 1.00 56.84 341 ASP A N 1
ATOM 2722 C CA . ASP A 1 341 ? 12.851 22.027 20.776 1.00 56.84 341 ASP A CA 1
ATOM 2723 C C . ASP A 1 341 ? 13.078 22.344 22.275 1.00 56.84 341 ASP A C 1
ATOM 2725 O O . ASP A 1 341 ? 12.787 21.506 23.131 1.00 56.84 341 ASP A O 1
ATOM 2729 N N . GLN A 1 342 ? 13.584 23.546 22.586 1.00 46.78 342 GLN A N 1
ATOM 2730 C CA . GLN A 1 342 ? 13.675 24.149 23.926 1.00 46.78 342 GLN A CA 1
ATOM 2731 C C . GLN A 1 342 ? 12.602 25.224 24.083 1.00 46.78 342 GLN A C 1
ATOM 2733 O O . GLN A 1 342 ? 12.064 25.339 25.209 1.00 46.78 342 GLN A O 1
#

pLDDT: mean 71.43, std 22.83, range [26.31, 97.75]

Solvent-accessible surface area (backbone atoms only — not comparable to full-atom values): 21879 Å² total; per-residue (Å²): 134,86,83,87,90,82,87,85,86,87,87,83,90,87,87,89,86,80,89,85,89,87,87,88,84,88,83,91,84,91,86,89,83,85,78,85,73,87,76,72,88,78,62,64,82,81,53,53,64,66,58,54,52,52,50,36,57,76,68,62,48,93,68,65,93,85,62,51,60,68,59,53,46,53,50,50,42,52,51,48,50,48,33,69,76,55,72,65,69,83,77,79,73,93,87,60,81,69,94,64,90,77,72,63,92,20,48,61,52,22,48,47,38,46,48,66,28,86,89,31,32,68,60,52,49,53,67,73,54,80,72,55,74,72,43,59,77,69,65,58,46,79,60,65,29,70,66,34,50,51,52,29,52,60,56,64,52,90,71,63,76,88,34,67,46,29,40,76,94,69,88,52,85,69,48,69,94,60,50,29,61,60,72,66,86,57,55,29,49,52,52,48,53,52,48,53,51,49,45,53,51,35,51,53,22,50,54,59,58,69,38,86,91,65,92,68,89,59,65,71,80,48,39,71,85,41,36,59,39,54,52,51,51,55,50,39,71,76,41,55,86,42,42,64,52,59,69,66,46,86,72,84,76,78,69,77,85,75,83,81,87,85,81,91,79,84,84,88,84,90,79,93,77,81,78,80,55,73,68,59,55,52,49,52,52,50,52,51,53,52,54,51,53,50,52,52,47,55,49,52,48,56,51,44,62,57,47,56,79,73,45,53,80,78,50,33,58,56,47,52,51,53,48,52,52,48,52,53,51,46,53,52,52,53,52,53,56,58,63,75,76,114